Protein AF-A0A9D1XWA7-F1 (afdb_monomer_lite)

Foldseek 3Di:
DDPVQVVVDPVRVVVVVVVVLVVLLCQLQVVLQVVLVVDDAADELVVSLVVSLVVLVVVVVVCCVVVVDDDDCVSSVVNSVVNNVVSVVSNVVVVSYPPVVVVVVVVVVVVPDPDPPPPPPDDDDDDDPPPPVVVVVVVVVVVVVVVVVVVVVVVVVVVVVVVVVVVVVVVVVVVVVVVVVVVVVVVVVVVVVVVVVVVVVVVVVVVVVVVVVVVVLVCCQQWKFKADPPPPLETAGPPDPPPDPDDIDIDTPVVSVVVVRYYDPRHD

Secondary structure (DSSP, 8-state):
--HHHHHT-HHHHHHHHHHHHHHHHHHHHHHHHHHHHH--S-EEHHHHHHHHHHHHHHHHHHHHHHH-S---SHHHHHHHHHHHHHHHHHHHHTT-EE-HHHHHHHHHHHTS-TTSTTS---------TTSHHHHHHHHHHHHHHHHHHHHHHHHHHHHHHHHHHHHHHHHHHHHHHHHHHHHHHHHHHHHHHHHHHHHHHHHHHHHHHHHHHHHHHHHHHHHEEEEESSS--EEE-TT-TT--SS-EEEEEHHHHHHTT-EE-TTT-

pLDDT: mean 79.22, std 16.25, range [32.62, 98.44]

Radius of gyration: 54.16 Å; chains: 1; bounding box: 123×28×140 Å

Sequence (268 aa):
MSLELFEQGPAVYIPYFLISLLLTMVAYGAFPLLFALIRRSIISKRKYYVLCYCFNFLLMMLFIVISKEASSGFPYLLWTWVFTLSGTKILKRRDVFNDVQYVSKLRDVCENNNSFIIARMQGDNVAPKRNSNKKKLILTIFISVIYLISIGLNVIQYLKGIEANKTISNQAERIINVGKSITTKKTEILNLKNQINNLEKEVDKINAINLKLVNEIYFYRERAAIILDDDSKRYHTYSCEELISGSYWILNIEAAEQFGLYPCPKCH

Structure (mmCIF, N/CA/C/O backbone):
data_AF-A0A9D1XWA7-F1
#
_entry.id   AF-A0A9D1XWA7-F1
#
loop_
_atom_site.group_PDB
_atom_site.id
_atom_site.type_symbol
_atom_site.label_atom_id
_atom_site.label_alt_id
_atom_site.label_comp_id
_atom_site.label_asym_id
_atom_site.label_entity_id
_atom_site.label_seq_id
_atom_site.pdbx_PDB_ins_code
_atom_site.Cartn_x
_atom_site.Cartn_y
_atom_site.Cartn_z
_atom_site.occupancy
_atom_site.B_iso_or_equiv
_atom_site.auth_seq_id
_atom_site.auth_comp_id
_atom_site.auth_asym_id
_atom_site.auth_atom_id
_atom_site.pdbx_PDB_model_num
ATOM 1 N N . MET A 1 1 ? -18.777 4.089 22.309 1.00 52.41 1 MET A N 1
ATOM 2 C CA . MET A 1 1 ? -18.803 2.912 21.413 1.00 52.41 1 MET A CA 1
ATOM 3 C C . MET A 1 1 ? -17.807 3.197 20.307 1.00 52.41 1 MET A C 1
ATOM 5 O O . MET A 1 1 ? -18.071 4.080 19.503 1.00 52.41 1 MET A O 1
ATOM 9 N N . SER A 1 2 ? -16.624 2.587 20.355 1.00 57.06 2 SER A N 1
ATOM 10 C CA . SER A 1 2 ? -15.591 2.796 19.336 1.00 57.06 2 SER A CA 1
ATOM 11 C C . SER A 1 2 ? -15.986 2.079 18.041 1.00 57.06 2 SER A C 1
ATOM 13 O O . SER A 1 2 ? -16.558 0.989 18.088 1.00 57.06 2 SER A O 1
ATOM 15 N N . LEU A 1 3 ? -15.693 2.694 16.890 1.00 58.12 3 LEU A N 1
ATOM 16 C CA . LEU A 1 3 ? -15.904 2.115 15.551 1.00 58.12 3 LEU A CA 1
ATOM 17 C C . LEU A 1 3 ? -15.272 0.717 15.411 1.00 58.12 3 LEU A C 1
ATOM 19 O O . LEU A 1 3 ? -15.830 -0.153 14.750 1.00 58.12 3 LEU A O 1
ATOM 23 N N . GLU A 1 4 ? -14.188 0.474 16.145 1.00 65.50 4 GLU A N 1
ATOM 24 C CA . GLU A 1 4 ? -13.453 -0.793 16.209 1.00 65.50 4 GLU A CA 1
ATOM 25 C C . GLU A 1 4 ? -14.308 -1.996 16.645 1.00 65.50 4 GLU A C 1
ATOM 27 O O . GLU A 1 4 ? -14.084 -3.113 16.187 1.00 65.50 4 GLU A O 1
ATOM 32 N N . LEU A 1 5 ? -15.314 -1.800 17.511 1.00 58.72 5 LEU A N 1
ATOM 33 C CA . LEU A 1 5 ? -16.194 -2.892 17.957 1.00 58.72 5 LEU A CA 1
ATOM 34 C C . LEU A 1 5 ? -17.234 -3.283 16.900 1.00 58.72 5 LEU A C 1
ATOM 36 O O . LEU A 1 5 ? -17.730 -4.408 16.916 1.00 58.72 5 LEU A O 1
ATOM 40 N N . PHE A 1 6 ? -17.583 -2.363 15.998 1.00 64.88 6 PHE A N 1
ATOM 41 C CA . PHE A 1 6 ? -18.534 -2.632 14.922 1.00 64.88 6 PHE A CA 1
ATOM 42 C C . PHE A 1 6 ? -17.881 -3.455 13.801 1.00 64.88 6 PHE A C 1
ATOM 44 O O . PHE A 1 6 ? -18.517 -4.348 13.243 1.00 64.88 6 PHE A O 1
ATOM 51 N N . GLU A 1 7 ? -16.590 -3.226 13.544 1.00 73.44 7 GLU A N 1
ATOM 52 C CA . GLU A 1 7 ? -15.797 -3.973 12.557 1.00 73.44 7 GLU A CA 1
ATOM 53 C C . GLU A 1 7 ? -15.552 -5.437 12.953 1.00 73.44 7 GLU A C 1
ATOM 55 O O . GLU A 1 7 ? -15.436 -6.302 12.089 1.00 73.44 7 GLU A O 1
ATOM 60 N N . GLN A 1 8 ? -15.549 -5.750 14.253 1.00 73.81 8 GLN A N 1
ATOM 61 C CA . GLN A 1 8 ? -15.365 -7.115 14.773 1.00 73.81 8 GLN A CA 1
ATOM 62 C C . GLN A 1 8 ? -16.606 -8.017 14.608 1.00 73.81 8 GLN A C 1
ATOM 64 O O . GLN A 1 8 ? -16.563 -9.206 14.932 1.00 73.81 8 GLN A O 1
ATOM 69 N N . GLY A 1 9 ? -17.708 -7.474 14.083 1.00 73.94 9 GLY A N 1
ATOM 70 C CA . GLY A 1 9 ? -18.922 -8.215 13.760 1.00 73.94 9 GLY A CA 1
ATOM 71 C C . GLY A 1 9 ? -19.880 -8.450 14.945 1.00 73.94 9 GLY A C 1
ATOM 72 O O . GLY A 1 9 ? -19.534 -8.256 16.115 1.00 73.94 9 GLY A O 1
ATOM 73 N N . PRO A 1 10 ? -21.123 -8.887 14.655 1.00 76.31 10 PRO A N 1
ATOM 74 C CA . PRO A 1 10 ? -22.218 -8.997 15.631 1.00 76.31 10 PRO A CA 1
ATOM 75 C C . PRO A 1 10 ? -21.935 -9.928 16.806 1.00 76.31 10 PRO A C 1
ATOM 77 O O . PRO A 1 10 ? -22.432 -9.692 17.905 1.00 76.31 10 PRO A O 1
ATOM 80 N N . ALA A 1 11 ? -21.095 -10.943 16.618 1.00 75.38 11 ALA A N 1
ATOM 81 C CA . ALA A 1 11 ? -20.754 -11.886 17.676 1.00 75.38 11 ALA A CA 1
ATOM 82 C C . ALA A 1 11 ? -20.024 -11.235 18.868 1.00 75.38 11 ALA A C 1
ATOM 84 O O . ALA A 1 11 ? -20.098 -11.760 19.977 1.00 75.38 11 ALA A O 1
ATOM 85 N N . VAL A 1 12 ? -19.349 -10.097 18.664 1.00 73.00 12 VAL A N 1
ATOM 86 C CA . VAL A 1 12 ? -18.516 -9.455 19.693 1.00 73.00 12 VAL A CA 1
ATOM 87 C C . VAL A 1 12 ? -19.223 -8.272 20.352 1.00 73.00 12 VAL A C 1
ATOM 89 O O . VAL A 1 12 ? -19.234 -8.166 21.582 1.00 73.00 12 VAL A O 1
ATOM 92 N N . TYR A 1 13 ? -19.874 -7.398 19.577 1.00 74.38 13 TYR A N 1
ATOM 93 C CA . TYR A 1 13 ? -20.522 -6.219 20.162 1.00 74.38 13 TYR A CA 1
ATOM 94 C C . TYR A 1 13 ? -21.857 -6.532 20.857 1.00 74.38 13 TYR A C 1
ATOM 96 O O . TYR A 1 13 ? -22.223 -5.820 21.794 1.00 74.38 13 TYR A O 1
ATOM 104 N N . ILE A 1 14 ? -22.578 -7.593 20.459 1.00 73.25 14 ILE A N 1
ATOM 105 C CA . ILE A 1 14 ? -23.866 -7.957 21.081 1.00 73.25 14 ILE A CA 1
ATOM 106 C C . ILE A 1 14 ? -23.683 -8.371 22.555 1.00 73.25 14 ILE A C 1
ATOM 108 O O . ILE A 1 14 ? -24.345 -7.775 23.411 1.00 73.25 14 ILE A O 1
ATOM 112 N N . PRO A 1 15 ? -22.784 -9.315 22.915 1.00 76.31 15 PRO A N 1
ATOM 113 C CA . PRO A 1 15 ? -22.549 -9.660 24.318 1.00 76.31 15 PRO A CA 1
ATOM 114 C C . PRO A 1 15 ? -22.062 -8.470 25.148 1.00 76.31 15 PRO A C 1
ATOM 116 O O . PRO A 1 15 ? -22.514 -8.278 26.276 1.00 76.31 15 PRO A O 1
ATOM 119 N N . TYR A 1 16 ? -21.184 -7.638 24.581 1.00 73.31 16 TYR A N 1
ATOM 120 C CA . TYR A 1 16 ? -20.680 -6.437 25.246 1.00 73.31 16 TYR A CA 1
ATOM 121 C C . TYR A 1 16 ? -21.811 -5.456 25.592 1.00 73.31 16 TYR A C 1
ATOM 123 O O . TYR A 1 16 ? -21.911 -4.987 26.730 1.00 73.31 16 TYR A O 1
ATOM 131 N N . PHE A 1 17 ? -22.707 -5.195 24.636 1.00 73.62 17 PHE A N 1
ATOM 132 C CA . PHE A 1 17 ? -23.874 -4.343 24.849 1.00 73.62 17 PHE A CA 1
ATOM 133 C C . PHE A 1 17 ? -24.806 -4.912 25.925 1.00 73.62 17 PHE A C 1
ATOM 135 O O . PHE A 1 17 ? -25.234 -4.179 26.814 1.00 73.62 17 PHE A O 1
ATOM 142 N N . LEU A 1 18 ? -25.074 -6.222 25.899 1.00 74.44 18 LEU A N 1
ATOM 143 C CA . LEU A 1 18 ? -25.925 -6.885 26.892 1.00 74.44 18 LEU A CA 1
ATOM 144 C C . LEU A 1 18 ? -25.348 -6.797 28.310 1.00 74.44 18 LEU A C 1
ATOM 146 O O . LEU A 1 18 ? -26.086 -6.517 29.255 1.00 74.44 18 LEU A O 1
ATOM 150 N N . ILE A 1 19 ? -24.037 -6.987 28.468 1.00 77.88 19 ILE A N 1
ATOM 151 C CA . ILE A 1 19 ? -23.361 -6.868 29.767 1.00 77.88 19 ILE A CA 1
ATOM 152 C C . ILE A 1 19 ? -23.429 -5.424 30.277 1.00 77.88 19 ILE A C 1
ATOM 154 O O . ILE A 1 19 ? -23.760 -5.200 31.442 1.00 77.88 19 ILE A O 1
ATOM 158 N N . SER A 1 20 ? -23.175 -4.438 29.412 1.00 76.31 20 SER A N 1
ATOM 159 C CA . SER A 1 20 ? -23.277 -3.014 29.761 1.00 76.31 20 SER A CA 1
ATOM 160 C C . SER A 1 20 ? -24.704 -2.622 30.172 1.00 76.31 20 SER A C 1
ATOM 162 O O . SER A 1 20 ? -24.921 -1.953 31.189 1.00 76.31 20 SER A O 1
ATOM 164 N N . LEU A 1 21 ? -25.702 -3.113 29.435 1.00 77.75 21 LEU A N 1
ATOM 165 C CA . LEU A 1 21 ? -27.114 -2.908 29.739 1.00 77.75 21 LEU A CA 1
ATOM 166 C C . LEU A 1 21 ? -27.485 -3.506 31.102 1.00 77.75 21 LEU A C 1
ATOM 168 O O . LEU A 1 21 ? -28.132 -2.848 31.914 1.00 77.75 21 LEU A O 1
ATOM 172 N N . LEU A 1 22 ? -27.034 -4.729 31.385 1.00 81.81 22 LEU A N 1
ATOM 173 C CA . LEU A 1 22 ? -27.292 -5.401 32.656 1.00 81.81 22 LEU A CA 1
ATOM 174 C C . LEU A 1 22 ? -26.630 -4.666 33.829 1.00 81.81 22 LEU A C 1
ATOM 176 O O . LEU A 1 22 ? -27.256 -4.471 34.871 1.00 81.81 22 LEU A O 1
ATOM 180 N N . LEU A 1 23 ? -25.390 -4.208 33.652 1.00 82.31 23 LEU A N 1
ATOM 181 C CA . LEU A 1 23 ? -24.658 -3.474 34.680 1.00 82.31 23 LEU A CA 1
ATOM 182 C C . LEU A 1 23 ? -25.342 -2.141 35.014 1.00 82.31 23 LEU A C 1
ATOM 184 O O . LEU A 1 23 ? -25.556 -1.835 36.187 1.00 82.31 23 LEU A O 1
ATOM 188 N N . THR A 1 24 ? -25.738 -1.372 33.995 1.00 82.06 24 THR A N 1
ATOM 189 C CA . THR A 1 24 ? -26.456 -0.101 34.194 1.00 82.06 24 THR A CA 1
ATOM 190 C C . THR A 1 24 ? -27.823 -0.323 34.840 1.00 82.06 24 THR A C 1
ATOM 192 O O . THR A 1 24 ? -28.188 0.398 35.769 1.00 82.06 24 THR A O 1
ATOM 195 N N . MET A 1 25 ? -28.543 -1.370 34.433 1.00 81.81 25 MET A N 1
ATOM 196 C CA . MET A 1 25 ? -29.811 -1.765 35.045 1.00 81.81 25 MET A CA 1
ATOM 197 C C . MET A 1 25 ? -29.653 -2.055 36.548 1.00 81.81 25 MET A C 1
ATOM 199 O O . MET A 1 25 ? -30.435 -1.557 37.360 1.00 81.81 25 MET A O 1
ATOM 203 N N . VAL A 1 26 ? -28.630 -2.820 36.939 1.00 86.00 26 VAL A N 1
ATOM 204 C CA . VAL A 1 26 ? -28.354 -3.141 38.350 1.00 86.00 26 VAL A CA 1
ATOM 205 C C . VAL A 1 26 ? -27.948 -1.891 39.130 1.00 86.00 26 VAL A C 1
ATOM 207 O O . VAL A 1 26 ? -28.490 -1.645 40.209 1.00 86.00 26 VAL A O 1
ATOM 210 N N . ALA A 1 27 ? -27.044 -1.078 38.583 1.00 84.19 27 ALA A N 1
ATOM 211 C CA . ALA A 1 27 ? -26.506 0.099 39.258 1.00 84.19 27 ALA A CA 1
ATOM 212 C C . ALA A 1 27 ? -27.598 1.136 39.581 1.00 84.19 27 ALA A C 1
ATOM 214 O O . ALA A 1 27 ? -27.715 1.582 40.723 1.00 84.19 27 ALA A O 1
ATOM 215 N N . TYR A 1 28 ? -28.444 1.470 38.602 1.00 84.38 28 TYR A N 1
ATOM 216 C CA . TYR A 1 28 ? -29.515 2.458 38.776 1.00 84.38 28 TYR A CA 1
ATOM 217 C C . TYR A 1 28 ? -30.777 1.887 39.444 1.00 84.38 28 TYR A C 1
ATOM 219 O O . TYR A 1 28 ? -31.570 2.647 40.009 1.00 84.38 28 TYR A O 1
ATOM 227 N N . GLY A 1 29 ? -30.983 0.566 39.397 1.00 83.75 29 GLY A N 1
ATOM 228 C CA . GLY A 1 29 ? -32.149 -0.099 39.985 1.00 83.75 29 GLY A CA 1
ATOM 229 C C . GLY A 1 29 ? -31.995 -0.519 41.442 1.00 83.75 29 GLY A C 1
ATOM 230 O O . GLY A 1 29 ? -32.995 -0.598 42.162 1.00 83.75 29 GLY A O 1
ATOM 231 N N . ALA A 1 30 ? -30.763 -0.737 41.909 1.00 84.88 30 ALA A N 1
ATOM 232 C CA . ALA A 1 30 ? -30.498 -1.186 43.272 1.00 84.88 30 ALA A CA 1
ATOM 233 C C . ALA A 1 30 ? -31.070 -0.217 44.315 1.00 84.88 30 ALA A C 1
ATOM 235 O O . ALA A 1 30 ? -31.797 -0.639 45.215 1.00 84.88 30 ALA A O 1
ATOM 236 N N . PHE A 1 31 ? -30.805 1.086 44.181 1.00 85.69 31 PHE A N 1
ATOM 237 C CA . PHE A 1 31 ? -31.218 2.066 45.185 1.00 85.69 31 PHE A CA 1
ATOM 238 C C . PHE A 1 31 ? -32.744 2.240 45.293 1.00 85.69 31 PHE A C 1
ATOM 240 O O . PHE A 1 31 ? -33.259 2.054 46.400 1.00 85.69 31 PHE A O 1
ATOM 247 N N . PRO A 1 32 ? -33.510 2.522 44.214 1.00 86.06 32 PRO A N 1
ATOM 248 C CA . PRO A 1 32 ? -34.960 2.704 44.322 1.00 86.06 32 PRO A CA 1
ATOM 249 C C . PRO A 1 32 ? -35.678 1.495 44.934 1.00 86.06 32 PRO A C 1
ATOM 251 O O . PRO A 1 32 ? -36.594 1.661 45.749 1.00 86.06 32 PRO A O 1
ATOM 254 N N . LEU A 1 33 ? -35.243 0.280 44.581 1.00 86.81 33 LEU A N 1
ATOM 255 C CA . LEU A 1 33 ? -35.827 -0.966 45.072 1.00 86.81 33 LEU A CA 1
ATOM 256 C C . LEU A 1 33 ? -35.425 -1.262 46.521 1.00 86.81 33 LEU A C 1
ATOM 258 O O . LEU A 1 33 ? -36.294 -1.532 47.352 1.00 86.81 33 LEU A O 1
ATOM 262 N N . LEU A 1 34 ? -34.136 -1.166 46.863 1.00 81.62 34 LEU A N 1
ATOM 263 C CA . LEU A 1 34 ? -33.661 -1.386 48.233 1.00 81.62 34 LEU A CA 1
ATOM 264 C C . LEU A 1 34 ? -34.248 -0.364 49.196 1.00 81.62 34 LEU A C 1
ATOM 266 O O . LEU A 1 34 ? -34.686 -0.726 50.288 1.00 81.62 34 LEU A O 1
ATOM 270 N N . PHE A 1 35 ? -34.329 0.897 48.778 1.00 82.19 35 PHE A N 1
ATOM 271 C CA . PHE A 1 35 ? -34.943 1.942 49.578 1.00 82.19 35 PHE A CA 1
ATOM 272 C C . PHE A 1 35 ? -36.418 1.624 49.856 1.00 82.19 35 PHE A C 1
ATOM 274 O O . PHE A 1 35 ? -36.846 1.680 51.009 1.00 82.19 35 PHE A O 1
ATOM 281 N N . ALA A 1 36 ? -37.181 1.195 48.843 1.00 82.00 36 ALA A N 1
ATOM 282 C CA . ALA A 1 36 ? -38.575 0.775 49.008 1.00 82.00 36 ALA A CA 1
ATOM 283 C C . ALA A 1 36 ? -38.741 -0.455 49.929 1.00 82.00 36 ALA A C 1
ATOM 285 O O . ALA A 1 36 ? -39.718 -0.560 50.676 1.00 82.00 36 ALA A O 1
ATOM 286 N N . LEU A 1 37 ? -37.785 -1.388 49.915 1.00 81.12 37 LEU A N 1
ATOM 287 C CA . LEU A 1 37 ? -37.802 -2.591 50.753 1.00 81.12 37 LEU A CA 1
ATOM 288 C C . LEU A 1 37 ? -37.390 -2.318 52.209 1.00 81.12 37 LEU A C 1
ATOM 290 O O . LEU A 1 37 ? -37.965 -2.881 53.144 1.00 81.12 37 LEU A O 1
ATOM 294 N N . ILE A 1 38 ? -36.412 -1.448 52.439 1.00 80.75 38 ILE A N 1
ATOM 295 C CA . ILE A 1 38 ? -35.880 -1.182 53.782 1.00 80.75 38 ILE A CA 1
ATOM 296 C C . ILE A 1 38 ? -36.794 -0.236 54.562 1.00 80.75 38 ILE A C 1
ATOM 298 O O . ILE A 1 38 ? -36.944 -0.397 55.780 1.00 80.75 38 ILE A O 1
ATOM 302 N N . ARG A 1 39 ? -37.433 0.719 53.873 1.00 74.25 39 ARG A N 1
ATOM 303 C CA . ARG A 1 39 ? -38.262 1.753 54.498 1.00 74.25 39 ARG A CA 1
ATOM 304 C C . ARG A 1 39 ? -39.406 1.132 55.307 1.00 74.25 39 ARG A C 1
ATOM 306 O O . ARG A 1 39 ? -40.098 0.216 54.862 1.00 74.25 39 ARG A O 1
ATOM 313 N N . ARG A 1 40 ? -39.577 1.637 56.531 1.00 73.12 40 ARG A N 1
ATOM 314 C CA . ARG A 1 40 ? -40.654 1.258 57.462 1.00 73.12 40 ARG A CA 1
ATOM 315 C C . ARG A 1 40 ? -41.591 2.420 57.810 1.00 73.12 40 ARG A C 1
ATOM 317 O O . ARG A 1 40 ? -42.624 2.177 58.411 1.00 73.12 40 ARG A O 1
ATOM 324 N N . SER A 1 41 ? -41.228 3.654 57.460 1.00 73.56 41 SER A N 1
ATOM 325 C CA . SER A 1 41 ? -42.008 4.862 57.740 1.00 73.56 41 SER A CA 1
ATOM 326 C C . SER A 1 41 ? -42.677 5.398 56.483 1.00 73.56 41 SER A C 1
ATOM 328 O O . SER A 1 41 ? -42.078 5.361 55.404 1.00 73.56 41 SER A O 1
ATOM 330 N N . ILE A 1 42 ? -43.896 5.915 56.653 1.00 79.38 42 ILE A N 1
ATOM 331 C CA . ILE A 1 42 ? -44.729 6.444 55.573 1.00 79.38 42 ILE A CA 1
ATOM 332 C C . ILE A 1 42 ? -43.959 7.530 54.814 1.00 79.38 42 ILE A C 1
ATOM 334 O O . ILE A 1 42 ? -43.400 8.455 55.409 1.00 79.38 42 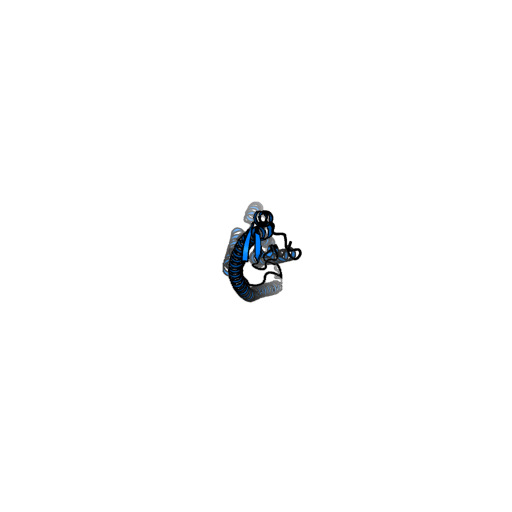ILE A O 1
ATOM 338 N N . ILE A 1 43 ? -43.908 7.407 53.488 1.00 81.12 43 ILE A N 1
ATOM 339 C CA . ILE A 1 43 ? -43.255 8.375 52.605 1.00 81.12 43 ILE A CA 1
ATOM 340 C C . ILE A 1 43 ? -44.240 8.882 51.555 1.00 81.12 43 ILE A C 1
ATOM 342 O O . ILE A 1 43 ? -45.071 8.136 51.038 1.00 81.12 43 ILE A O 1
ATOM 346 N N . SER A 1 44 ? -44.150 10.174 51.241 1.00 79.75 44 SER A N 1
ATOM 347 C CA . SER A 1 44 ? -44.920 10.757 50.147 1.00 79.75 44 SER A CA 1
ATOM 348 C C . SER A 1 44 ? -44.266 10.454 48.800 1.00 79.75 44 SER A C 1
ATOM 350 O O . SER A 1 44 ? -43.037 10.402 48.684 1.00 79.75 44 SER A O 1
ATOM 352 N N . LYS A 1 45 ? -45.091 10.323 47.754 1.00 78.62 45 LYS A N 1
ATOM 353 C CA . LYS A 1 45 ? -44.643 10.085 46.373 1.00 78.62 45 LYS A CA 1
ATOM 354 C C . LYS A 1 45 ? -43.541 11.059 45.952 1.00 78.62 45 LYS A C 1
ATOM 356 O O . LYS A 1 45 ? -42.476 10.634 45.522 1.00 78.62 45 LYS A O 1
ATOM 361 N N . ARG A 1 46 ? -43.748 12.362 46.165 1.00 78.06 46 ARG A N 1
ATOM 362 C CA . ARG A 1 46 ? -42.785 13.405 45.776 1.00 78.06 46 ARG A CA 1
ATOM 363 C C . ARG A 1 46 ? -41.420 13.223 46.447 1.00 78.06 46 ARG A C 1
ATOM 365 O O . ARG A 1 46 ? -40.405 13.298 45.768 1.00 78.06 46 ARG A O 1
ATOM 372 N N . LYS A 1 47 ? -41.390 12.926 47.752 1.00 81.00 47 LYS A N 1
ATOM 373 C CA . LYS A 1 47 ? -40.133 12.720 48.494 1.00 81.00 47 LYS A CA 1
ATOM 374 C C . LYS A 1 47 ? -39.386 11.474 48.015 1.00 81.00 47 LYS A C 1
ATOM 376 O O . LYS A 1 47 ? -38.171 11.519 47.872 1.00 81.00 47 LYS A O 1
ATOM 381 N N . TYR A 1 48 ? -40.104 10.386 47.735 1.00 83.62 48 TYR A N 1
ATOM 382 C CA . TYR A 1 48 ? -39.498 9.161 47.211 1.00 83.62 48 TYR A CA 1
ATOM 383 C C . TYR A 1 48 ? -38.864 9.369 45.827 1.00 83.62 48 TYR A C 1
ATOM 385 O O . TYR A 1 48 ? -37.720 8.971 45.622 1.00 83.62 48 TYR A O 1
ATOM 393 N N . TYR A 1 49 ? -39.566 10.046 44.911 1.00 84.12 49 TYR A N 1
ATOM 394 C CA . TYR A 1 49 ? -39.031 10.356 43.580 1.00 84.12 49 TYR A CA 1
ATOM 395 C C . TYR A 1 49 ? -37.789 11.242 43.676 1.00 84.12 49 TYR A C 1
ATOM 397 O O . TYR A 1 49 ? -36.762 10.894 43.105 1.00 84.12 49 TYR A O 1
ATOM 405 N N . VAL A 1 50 ? -37.847 12.335 44.444 1.00 83.50 50 VAL A N 1
ATOM 406 C CA . VAL A 1 50 ? -36.696 13.238 44.614 1.00 83.50 50 VAL A CA 1
ATOM 407 C C . VAL A 1 50 ? -35.477 12.480 45.139 1.00 83.50 50 VAL A C 1
ATOM 409 O O . VAL A 1 50 ? -34.399 12.614 44.577 1.00 83.50 50 VAL A O 1
ATOM 412 N N . LEU A 1 51 ? -35.644 11.614 46.143 1.00 82.81 51 LEU A N 1
ATOM 413 C CA . LEU A 1 51 ? -34.535 10.815 46.672 1.00 82.81 51 LEU A CA 1
ATOM 414 C C . LEU A 1 51 ? -33.943 9.854 45.630 1.00 82.81 51 LEU A C 1
ATOM 416 O O . LEU A 1 51 ? -32.722 9.745 45.543 1.00 82.81 51 LEU A O 1
ATOM 420 N N . CYS A 1 52 ? -34.779 9.183 44.829 1.00 86.25 52 CYS A N 1
ATOM 421 C CA . CYS A 1 52 ? -34.310 8.267 43.782 1.00 86.25 52 CYS A CA 1
ATOM 422 C C . CYS A 1 52 ? -33.534 9.003 42.684 1.00 86.25 52 CYS A C 1
ATOM 424 O O . CYS A 1 52 ? -32.450 8.565 42.308 1.00 86.25 52 CYS A O 1
ATOM 426 N N . TYR A 1 53 ? -34.053 10.140 42.215 1.00 86.12 53 TYR A N 1
ATOM 427 C CA . TYR A 1 53 ? -33.398 10.950 41.188 1.00 86.12 53 TYR A CA 1
ATOM 428 C C . TYR A 1 53 ? -32.113 11.603 41.708 1.00 86.12 53 TYR A C 1
ATOM 430 O O . TYR A 1 53 ? -31.092 11.528 41.036 1.00 86.12 53 TYR A O 1
ATOM 438 N N . CYS A 1 54 ? -32.106 12.162 42.922 1.00 80.75 54 CYS A N 1
ATOM 439 C CA . CYS A 1 54 ? -30.896 12.745 43.506 1.00 80.75 54 CYS A CA 1
ATOM 440 C C . CYS A 1 54 ? -29.782 11.708 43.689 1.00 80.75 54 CYS A C 1
ATOM 442 O O . CYS A 1 54 ? -28.639 11.972 43.325 1.00 80.75 54 CYS A O 1
ATOM 444 N N . PHE A 1 55 ? -30.096 10.521 44.216 1.00 84.12 55 PHE A N 1
ATOM 445 C CA . PHE A 1 55 ? -29.091 9.474 44.397 1.00 84.12 55 PHE A CA 1
ATOM 446 C C . PHE A 1 55 ? -28.542 8.977 43.053 1.00 84.12 55 PHE A C 1
ATOM 448 O O . PHE A 1 55 ? -27.330 8.911 42.863 1.00 84.12 55 PHE A O 1
ATOM 455 N N . ASN A 1 56 ? -29.421 8.680 42.093 1.00 87.69 56 ASN A N 1
ATOM 456 C CA . ASN A 1 56 ? -28.999 8.196 40.780 1.00 87.69 56 ASN A CA 1
ATOM 457 C C . ASN A 1 56 ? -28.277 9.283 39.956 1.00 87.69 56 ASN A C 1
ATOM 459 O O . ASN A 1 56 ? -27.427 8.949 39.133 1.00 87.69 56 ASN A O 1
ATOM 463 N N . PHE A 1 57 ? -28.544 10.570 40.203 1.00 84.25 57 PHE A N 1
ATOM 464 C CA . PHE A 1 57 ? -27.783 11.680 39.627 1.00 84.25 57 PHE A CA 1
ATOM 465 C C . PHE A 1 57 ? -26.350 11.716 40.170 1.00 84.25 57 PHE A C 1
ATOM 467 O O . PHE A 1 57 ? -25.404 11.830 39.396 1.00 84.25 57 PHE A O 1
ATOM 474 N N . LEU A 1 58 ? -26.167 11.537 41.483 1.00 83.31 58 LEU A N 1
ATOM 475 C CA . LEU A 1 58 ? -24.829 11.414 42.073 1.00 83.31 58 LEU A CA 1
ATOM 476 C C . LEU A 1 58 ? -24.085 10.191 41.527 1.00 83.31 58 LEU A C 1
ATOM 478 O O . LEU A 1 58 ? -22.900 10.283 41.222 1.00 83.31 58 LEU A O 1
ATOM 482 N N . LEU A 1 59 ? -24.789 9.072 41.340 1.00 82.81 59 LEU A N 1
ATOM 483 C CA . LEU A 1 59 ? -24.235 7.870 40.719 1.00 82.81 59 LEU A CA 1
ATOM 484 C C . LEU A 1 59 ? -23.775 8.137 39.275 1.00 82.81 59 LEU A C 1
ATOM 486 O O . LEU A 1 59 ? -22.698 7.707 38.878 1.00 82.81 59 LEU A O 1
ATOM 490 N N . MET A 1 60 ? -24.565 8.879 38.494 1.00 84.50 60 MET A N 1
ATOM 491 C CA . MET A 1 60 ? -24.196 9.305 37.140 1.00 84.50 60 MET A CA 1
ATOM 492 C C . MET A 1 60 ? -22.950 10.199 37.148 1.00 84.50 60 MET A C 1
ATOM 494 O O . MET A 1 60 ? -22.033 9.959 36.368 1.00 84.50 60 MET A O 1
ATOM 498 N N . MET A 1 61 ? -22.892 11.191 38.042 1.00 81.19 61 MET A N 1
ATOM 499 C CA . MET A 1 61 ? -21.719 12.060 38.191 1.00 81.19 61 MET A CA 1
ATOM 500 C C . MET A 1 61 ? -20.472 11.258 38.568 1.00 81.19 61 MET A C 1
ATOM 502 O O . MET A 1 61 ? -19.407 11.475 37.997 1.00 81.19 61 MET A O 1
ATOM 506 N N . LEU A 1 62 ? -20.610 10.285 39.470 1.00 81.38 62 LEU A N 1
ATOM 507 C CA . LEU A 1 62 ? -19.533 9.371 39.836 1.00 81.38 62 LEU A CA 1
ATOM 508 C C . LEU A 1 62 ? -19.050 8.558 38.627 1.00 81.38 62 LEU A C 1
ATOM 510 O O . LEU A 1 62 ? -17.845 8.456 38.407 1.00 81.38 62 LEU A O 1
ATOM 514 N N . PHE A 1 63 ? -19.970 8.025 37.816 1.00 79.31 63 PHE A N 1
ATOM 515 C CA . PHE A 1 63 ? -19.607 7.301 36.599 1.00 79.31 63 PHE A CA 1
ATOM 516 C C . PHE A 1 63 ? -18.853 8.182 35.605 1.00 79.31 63 PHE A C 1
ATOM 518 O O . PHE A 1 63 ? -17.839 7.726 35.098 1.00 79.31 63 PHE A O 1
ATOM 525 N N . ILE A 1 64 ? -19.280 9.432 35.388 1.00 78.62 64 ILE A N 1
ATOM 526 C CA . ILE A 1 64 ? -18.592 10.389 34.500 1.00 78.62 64 ILE A CA 1
ATOM 527 C C . ILE A 1 64 ? -17.159 10.663 34.980 1.00 78.62 64 ILE A C 1
ATOM 529 O O . ILE A 1 64 ? -16.220 10.660 34.185 1.00 78.62 64 ILE A O 1
ATOM 533 N N . VAL A 1 65 ? -16.973 10.877 36.287 1.00 77.00 65 VAL A N 1
ATOM 534 C CA . VAL A 1 65 ? -15.648 11.145 36.870 1.00 77.00 65 VAL A CA 1
ATOM 535 C C . VAL A 1 65 ? -14.718 9.938 36.717 1.00 77.00 65 VAL A C 1
ATOM 537 O O . VAL A 1 65 ? -13.537 10.108 36.419 1.00 77.00 65 VAL A O 1
ATOM 540 N N . ILE A 1 66 ? -15.239 8.721 36.895 1.00 73.81 66 ILE A N 1
ATOM 541 C CA . ILE A 1 66 ? -14.455 7.484 36.790 1.00 73.81 66 ILE A CA 1
ATOM 542 C C . ILE A 1 66 ? -14.148 7.136 35.329 1.00 73.81 66 ILE A C 1
ATOM 544 O O . ILE A 1 66 ? -13.021 6.746 35.025 1.00 73.81 66 ILE A O 1
ATOM 548 N N . SER A 1 67 ? -15.120 7.272 34.423 1.00 72.88 67 SER A N 1
ATOM 549 C CA . SER A 1 67 ? -14.955 6.894 33.017 1.00 72.88 67 SER A CA 1
ATOM 550 C C . SER A 1 67 ? -14.087 7.873 32.233 1.00 72.88 67 SER A C 1
ATOM 552 O O . SER A 1 67 ? -13.600 7.498 31.174 1.00 72.88 67 SER A O 1
ATOM 554 N N . LYS A 1 68 ? -13.903 9.116 32.712 1.00 75.56 68 LYS A N 1
ATOM 555 C CA . LYS A 1 68 ? -13.242 10.228 31.988 1.00 75.56 68 LYS A CA 1
ATOM 556 C C . LYS A 1 68 ? -13.860 10.547 30.615 1.00 75.56 68 LYS A C 1
ATOM 558 O O . LYS A 1 68 ? -13.345 11.390 29.887 1.00 75.56 68 LYS A O 1
ATOM 563 N N . GLU A 1 69 ? -14.976 9.909 30.286 1.00 69.06 69 GLU A N 1
ATOM 564 C CA . GLU A 1 69 ? -15.738 10.071 29.055 1.00 69.06 69 GLU A CA 1
ATOM 565 C C . GLU A 1 69 ? -17.094 10.701 29.364 1.00 69.06 69 GLU A C 1
ATOM 567 O O . GLU A 1 69 ? -17.692 10.453 30.418 1.00 69.06 69 GLU A O 1
ATOM 572 N N . ALA A 1 70 ? -17.609 11.487 28.418 1.00 62.41 70 ALA A N 1
ATOM 573 C CA . ALA A 1 70 ? -18.954 12.030 28.505 1.00 62.41 70 ALA A CA 1
ATOM 574 C C . ALA A 1 70 ? -19.977 10.883 28.485 1.00 62.41 70 ALA A C 1
ATOM 576 O O . ALA A 1 70 ? -20.239 10.271 27.450 1.00 62.41 70 ALA A O 1
ATOM 577 N N . SER A 1 71 ? -20.563 10.584 29.643 1.00 66.75 71 SER A N 1
ATOM 578 C CA . SER A 1 71 ? -21.667 9.634 29.729 1.00 66.75 71 SER A CA 1
ATOM 579 C C . SER A 1 71 ? -22.937 10.283 29.190 1.00 66.75 71 SER A C 1
ATOM 581 O O . SER A 1 71 ? -23.314 11.383 29.601 1.00 66.75 71 SER A O 1
ATOM 583 N N . SER A 1 72 ? -23.638 9.594 28.291 1.00 70.19 72 SER A N 1
ATOM 584 C CA . SER A 1 72 ? -24.997 9.984 27.931 1.00 70.19 72 SER A CA 1
ATOM 585 C C . SER A 1 72 ? -25.859 9.901 29.193 1.00 70.19 72 SER A C 1
ATOM 587 O O . SER A 1 72 ? -25.968 8.828 29.774 1.00 70.19 72 SER A O 1
ATOM 589 N N . GLY A 1 73 ? -26.521 10.980 29.613 1.00 75.06 73 GLY A N 1
ATOM 590 C CA . GLY A 1 73 ? -27.442 10.958 30.767 1.00 75.06 73 GLY A CA 1
ATOM 591 C C . GLY A 1 73 ? -28.688 10.072 30.571 1.00 75.06 73 GLY A C 1
ATOM 592 O O . GLY A 1 73 ? -29.552 9.990 31.445 1.00 75.06 73 GLY A O 1
ATOM 593 N N . PHE A 1 74 ? -28.797 9.403 29.422 1.00 74.00 74 PHE A N 1
ATOM 594 C CA . PHE A 1 74 ? -29.940 8.600 29.010 1.00 74.00 74 PHE A CA 1
ATOM 595 C C . PHE A 1 74 ? -30.194 7.359 29.890 1.00 74.00 74 PHE A C 1
ATOM 597 O O . PHE A 1 74 ? -31.329 7.208 30.348 1.00 74.00 74 PHE A O 1
ATOM 604 N N . PRO A 1 75 ? -29.199 6.506 30.226 1.00 79.50 75 PRO A N 1
ATOM 605 C CA . PRO A 1 75 ? -29.422 5.363 31.112 1.00 79.50 75 PRO A CA 1
ATOM 606 C C . PRO A 1 75 ? -29.889 5.795 32.504 1.00 79.50 75 PRO A C 1
ATOM 608 O O . PRO A 1 75 ? -30.746 5.140 33.093 1.00 79.50 75 PRO A O 1
ATOM 611 N N . TYR A 1 76 ? -29.387 6.928 33.007 1.00 83.50 76 TYR A N 1
ATOM 612 C CA . TYR A 1 76 ? -29.841 7.509 34.269 1.00 83.50 76 TYR A CA 1
ATOM 613 C C . TYR A 1 76 ? -31.344 7.811 34.232 1.00 83.50 76 TYR A C 1
ATOM 615 O O . TYR A 1 76 ? -32.077 7.334 35.099 1.00 83.50 76 TYR A O 1
ATOM 623 N N . LEU A 1 77 ? -31.818 8.559 33.232 1.00 83.88 77 LEU A N 1
ATOM 624 C CA . LEU A 1 77 ? -33.231 8.933 33.128 1.00 83.88 77 LEU A CA 1
ATOM 625 C C . LEU A 1 77 ? -34.128 7.702 32.954 1.00 83.88 77 LEU A C 1
ATOM 627 O O . LEU A 1 77 ? -35.111 7.544 33.682 1.00 83.88 77 LEU A O 1
ATOM 631 N N . LEU A 1 78 ? -33.759 6.813 32.029 1.00 83.00 78 LEU A N 1
ATOM 632 C CA . LEU A 1 78 ? -34.550 5.639 31.673 1.00 83.00 78 LEU A CA 1
ATOM 633 C C . LEU A 1 78 ? -34.693 4.672 32.855 1.00 83.00 78 LEU A C 1
ATOM 635 O O . LEU A 1 78 ? -35.809 4.342 33.261 1.00 83.00 78 LEU A O 1
ATOM 639 N N . T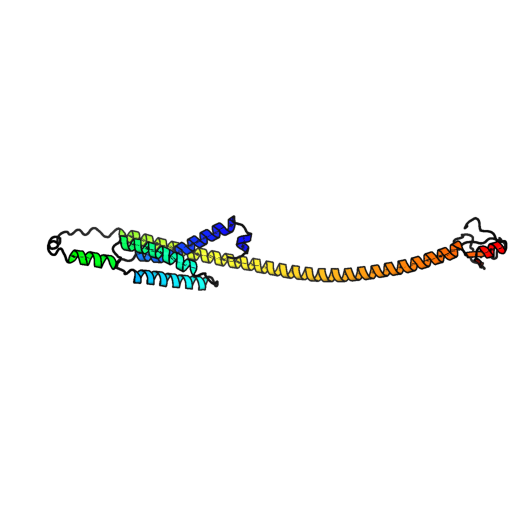RP A 1 79 ? -33.578 4.256 33.459 1.00 83.88 79 TRP A N 1
ATOM 640 C CA . TRP A 1 79 ? -33.613 3.275 34.542 1.00 83.88 79 TRP A CA 1
ATOM 641 C C . TRP A 1 79 ? -34.171 3.858 35.838 1.00 83.88 79 TRP A C 1
ATOM 643 O O . TRP A 1 79 ? -34.960 3.192 36.512 1.00 83.88 79 TRP A O 1
ATOM 653 N N . THR A 1 80 ? -33.852 5.113 36.174 1.00 87.19 80 THR A N 1
ATOM 654 C CA . THR A 1 80 ? -34.422 5.761 37.367 1.00 87.19 80 THR A CA 1
ATOM 655 C C . THR A 1 80 ? -35.941 5.806 37.279 1.00 87.19 80 THR A C 1
ATOM 657 O O . THR A 1 80 ? -36.615 5.483 38.257 1.00 87.19 80 THR A O 1
ATOM 660 N N . TRP A 1 81 ? -36.504 6.130 36.114 1.00 86.00 81 TRP A N 1
ATOM 661 C CA . TRP A 1 81 ? -37.949 6.129 35.914 1.00 86.00 81 TRP A CA 1
ATOM 662 C C . TRP A 1 81 ? -38.566 4.732 36.101 1.00 86.00 81 TRP A C 1
ATOM 664 O O . TRP A 1 81 ? -39.470 4.568 36.928 1.00 86.00 81 TRP A O 1
ATOM 674 N N . VAL A 1 82 ? -38.028 3.712 35.422 1.00 88.44 82 VAL A N 1
ATOM 675 C CA . VAL A 1 82 ? -38.509 2.318 35.493 1.00 88.44 82 VAL A CA 1
ATOM 676 C C . VAL A 1 82 ? -38.475 1.769 36.925 1.00 88.44 82 VAL A C 1
ATOM 678 O O . VAL A 1 82 ? -39.453 1.185 37.414 1.00 88.44 82 VAL A O 1
ATOM 681 N N . PHE A 1 83 ? -37.368 1.975 37.637 1.00 88.88 83 PHE A N 1
ATOM 682 C CA . PHE A 1 83 ? -37.191 1.427 38.980 1.00 88.88 83 PHE A CA 1
ATOM 683 C C . PHE A 1 83 ? -37.914 2.226 40.059 1.00 88.88 83 PHE A C 1
ATOM 685 O O . PHE A 1 83 ? -38.412 1.629 41.015 1.00 88.88 83 PHE A O 1
ATOM 692 N N . THR A 1 84 ? -38.080 3.538 39.886 1.00 84.94 84 THR A N 1
ATOM 693 C CA . THR A 1 84 ? -38.922 4.343 40.783 1.00 84.94 84 THR A CA 1
ATOM 694 C C . THR A 1 84 ? -40.386 3.912 40.665 1.00 84.94 84 THR A C 1
ATOM 696 O O . THR A 1 84 ? -41.055 3.718 41.681 1.00 84.94 84 THR A O 1
ATOM 699 N N . LEU A 1 85 ? -40.893 3.660 39.451 1.00 84.38 85 LEU A N 1
ATOM 700 C CA . LEU A 1 85 ? -42.239 3.105 39.261 1.00 84.38 85 LEU A CA 1
ATOM 701 C C . LEU A 1 85 ? -42.385 1.739 39.942 1.00 84.38 85 LEU A C 1
ATOM 703 O O . LEU A 1 85 ? -43.343 1.508 40.684 1.00 84.38 85 LEU A O 1
ATOM 707 N N . SER A 1 86 ? -41.407 0.855 39.756 1.00 86.31 86 SER A N 1
ATOM 708 C CA . SER A 1 86 ? -41.398 -0.467 40.390 1.00 86.31 86 SER A CA 1
ATOM 709 C C . SER A 1 86 ? -41.382 -0.375 41.921 1.00 86.31 86 SER A C 1
ATOM 711 O O . SER A 1 86 ? -42.171 -1.041 42.594 1.00 86.31 86 SER A O 1
ATOM 713 N N . GLY A 1 87 ? -40.568 0.513 42.492 1.00 84.19 87 GLY A N 1
ATOM 714 C CA . GLY A 1 87 ? -40.500 0.726 43.934 1.00 84.19 87 GLY A CA 1
ATOM 715 C C . GLY A 1 87 ? -41.767 1.347 44.529 1.00 84.19 87 GLY A C 1
ATOM 716 O O . GLY A 1 87 ? -42.172 0.959 45.625 1.00 84.19 87 GLY A O 1
ATOM 717 N N . THR A 1 88 ? -42.485 2.212 43.800 1.00 83.12 88 THR A N 1
ATOM 718 C CA . THR A 1 88 ? -43.801 2.695 44.269 1.00 83.12 88 THR A CA 1
ATOM 719 C C . THR A 1 88 ? -44.837 1.581 44.381 1.00 83.12 88 THR A C 1
ATOM 721 O O . THR A 1 88 ? -45.604 1.568 45.343 1.00 83.12 88 THR A O 1
ATOM 724 N N . LYS A 1 89 ? -44.833 0.601 43.463 1.00 85.00 89 LYS A N 1
ATOM 725 C CA . LYS A 1 89 ? -45.709 -0.580 43.565 1.00 85.00 89 LYS A CA 1
ATOM 726 C C . LYS A 1 89 ? -45.403 -1.384 44.832 1.00 85.00 89 LYS A C 1
ATOM 728 O O . LYS A 1 89 ? -46.328 -1.844 45.499 1.00 85.00 89 LYS A O 1
ATOM 733 N N . ILE A 1 90 ? -44.124 -1.513 45.191 1.00 82.88 90 ILE A N 1
ATOM 734 C CA . ILE A 1 90 ? -43.685 -2.183 46.426 1.00 82.88 90 ILE A CA 1
ATOM 735 C C . ILE A 1 90 ? -44.154 -1.409 47.663 1.00 82.88 90 ILE A C 1
ATOM 737 O O . ILE A 1 90 ? -44.703 -2.011 48.583 1.00 82.88 90 ILE A O 1
ATOM 741 N N . LEU A 1 91 ? -43.978 -0.085 47.686 1.00 80.81 91 LEU A N 1
ATOM 742 C CA . LEU A 1 91 ? -44.408 0.759 48.807 1.00 80.81 91 LEU A CA 1
ATOM 743 C C . LEU A 1 91 ? -45.931 0.726 49.000 1.00 80.81 91 LEU A C 1
ATOM 745 O O . LEU A 1 91 ? -46.390 0.623 50.136 1.00 80.81 91 LEU A O 1
ATOM 749 N N . LYS A 1 92 ? -46.701 0.740 47.903 1.00 81.31 92 LYS A N 1
ATOM 750 C CA . LYS A 1 92 ? -48.169 0.654 47.924 1.00 81.31 92 LYS A CA 1
ATOM 751 C C . LYS A 1 92 ? -48.662 -0.687 48.470 1.00 81.31 92 LYS A C 1
ATOM 753 O O . LYS A 1 92 ? -49.557 -0.706 49.301 1.00 81.31 92 LYS A O 1
ATOM 758 N N . ARG A 1 93 ? -48.036 -1.806 48.081 1.00 78.69 93 ARG A N 1
ATOM 759 C CA . ARG A 1 93 ? -48.361 -3.141 48.629 1.00 78.69 93 ARG A CA 1
ATOM 760 C C . ARG A 1 93 ? -48.092 -3.272 50.130 1.00 78.69 93 ARG A C 1
ATOM 762 O O . ARG A 1 93 ? -48.621 -4.181 50.755 1.00 78.69 93 ARG A O 1
ATOM 769 N N . ARG A 1 94 ? -47.229 -2.424 50.691 1.00 77.06 94 ARG A N 1
ATOM 770 C CA . ARG A 1 94 ? -46.819 -2.479 52.100 1.00 77.06 94 ARG A CA 1
ATOM 771 C C . ARG A 1 94 ? -47.518 -1.448 52.981 1.00 77.06 94 ARG A C 1
ATOM 773 O O . ARG A 1 94 ? -47.181 -1.375 54.156 1.00 77.06 94 ARG A O 1
ATOM 780 N N . ASP A 1 95 ? -48.423 -0.657 52.409 1.00 75.75 95 ASP A N 1
ATOM 781 C CA . ASP A 1 95 ? -49.155 0.410 53.099 1.00 75.75 95 ASP A CA 1
ATOM 782 C C . ASP A 1 95 ? -48.246 1.488 53.731 1.00 75.75 95 ASP A C 1
ATOM 784 O O . ASP A 1 95 ? -48.586 2.178 54.684 1.00 75.75 95 ASP A O 1
ATOM 788 N N . VAL A 1 96 ? -47.034 1.648 53.182 1.00 73.19 96 VAL A N 1
ATOM 789 C CA . VAL A 1 96 ? -46.038 2.651 53.618 1.00 73.19 96 VAL A CA 1
ATOM 790 C C . VAL A 1 96 ? -46.051 3.867 52.676 1.00 73.19 96 VAL A C 1
ATOM 792 O O . VAL A 1 96 ? -45.136 4.695 52.663 1.00 73.19 96 VAL A O 1
ATOM 795 N N . PHE A 1 97 ? -47.080 3.973 51.836 1.00 71.12 97 PHE A N 1
ATOM 796 C CA . PHE A 1 97 ? -47.177 4.958 50.768 1.00 71.12 97 PHE A CA 1
ATOM 797 C C . PHE A 1 97 ? -48.361 5.889 51.004 1.00 71.12 97 PHE A C 1
ATOM 799 O O . PHE A 1 97 ? -49.509 5.468 50.911 1.00 71.12 97 PHE A O 1
ATOM 806 N N . ASN A 1 98 ? -48.081 7.168 51.261 1.00 62.44 98 ASN A N 1
ATOM 807 C CA . ASN A 1 98 ? -49.130 8.183 51.335 1.00 62.44 98 ASN A CA 1
ATOM 808 C C . ASN A 1 98 ? -49.547 8.572 49.913 1.00 62.44 98 ASN A C 1
ATOM 810 O O . ASN A 1 98 ? -48.975 9.488 49.312 1.00 62.44 98 ASN A O 1
ATOM 814 N N . ASP A 1 99 ? -50.527 7.854 49.368 1.00 58.28 99 ASP A N 1
ATOM 815 C CA . ASP A 1 99 ? -51.261 8.293 48.187 1.00 58.28 99 ASP A CA 1
ATOM 816 C C . ASP A 1 99 ? -52.295 9.315 48.675 1.00 58.28 99 ASP A C 1
ATOM 818 O O . ASP A 1 99 ? -53.293 8.962 49.302 1.00 58.28 99 ASP A O 1
ATOM 822 N N . VAL A 1 100 ? -52.038 10.606 48.440 1.00 52.78 100 VAL A N 1
ATOM 823 C CA . VAL A 1 100 ? -52.929 11.718 48.846 1.00 52.78 100 VAL A CA 1
ATOM 824 C C . VAL A 1 100 ? -54.366 11.497 48.339 1.00 52.78 100 VAL A C 1
ATOM 826 O O . VAL A 1 100 ? -55.323 11.970 48.940 1.00 52.78 100 VAL A O 1
ATOM 829 N N . GLN A 1 101 ? -54.518 10.687 47.290 1.00 47.69 101 GLN A N 1
ATOM 830 C CA . GLN A 1 101 ? -55.787 10.309 46.679 1.00 47.69 101 GLN A CA 1
ATOM 831 C C . GLN A 1 101 ? -56.631 9.314 47.505 1.00 47.69 101 GLN A C 1
ATOM 833 O O . GLN A 1 101 ? -57.840 9.236 47.308 1.00 47.69 101 GLN A O 1
ATOM 838 N N . TYR A 1 102 ? -56.033 8.550 48.429 1.00 46.72 102 TYR A N 1
ATOM 839 C CA . TYR A 1 102 ? -56.775 7.606 49.281 1.00 46.72 102 TYR A CA 1
ATOM 840 C C . TYR A 1 102 ? -57.329 8.282 50.543 1.00 46.72 102 TYR A C 1
ATOM 842 O O . TYR A 1 102 ? -58.384 7.904 51.044 1.00 46.72 102 TYR A O 1
ATOM 850 N N . VAL A 1 103 ? -56.651 9.331 51.022 1.00 47.75 103 VAL A N 1
ATOM 851 C CA . VAL A 1 103 ? -57.070 10.097 52.206 1.00 47.75 103 VAL A CA 1
ATOM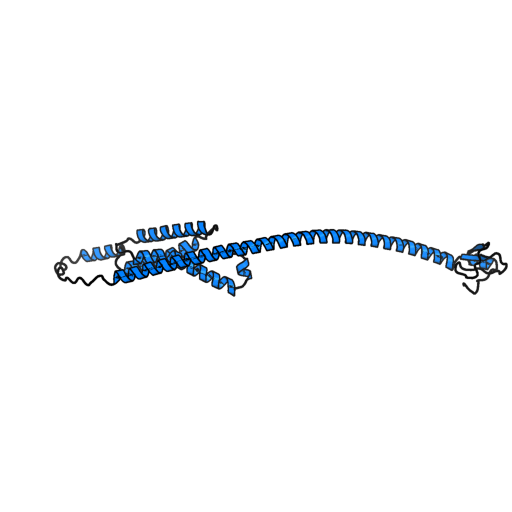 852 C C . VAL A 1 103 ? -58.311 10.942 51.916 1.00 47.75 103 VAL A C 1
ATOM 854 O O . VAL A 1 103 ? -59.153 11.068 52.795 1.00 47.75 103 VAL A O 1
ATOM 857 N N . SER A 1 104 ? -58.481 11.466 50.696 1.00 47.94 104 SER A N 1
ATOM 858 C CA . SER A 1 104 ? -59.730 12.140 50.309 1.00 47.94 104 SER A CA 1
ATOM 859 C C . SER A 1 104 ? -60.896 11.154 50.209 1.00 47.94 104 SER A C 1
ATOM 861 O O . SER A 1 104 ? -61.958 11.410 50.755 1.00 47.94 104 SER A O 1
ATOM 863 N N . LYS A 1 105 ? -60.670 9.968 49.624 1.00 44.75 105 LYS A N 1
ATOM 864 C CA . LYS A 1 105 ? -61.710 8.937 49.477 1.00 44.75 105 LYS A CA 1
ATOM 865 C C . LYS A 1 105 ? -62.141 8.305 50.809 1.00 44.75 105 LYS A C 1
ATOM 867 O O . LYS A 1 105 ? -63.277 7.868 50.929 1.00 44.75 105 LYS A O 1
ATOM 872 N N . LEU A 1 106 ? -61.253 8.250 51.805 1.00 50.53 106 LEU A N 1
ATOM 873 C CA . LEU A 1 106 ? -61.596 7.826 53.169 1.00 50.53 106 LEU A CA 1
ATOM 874 C C . LEU A 1 106 ? -62.222 8.954 53.999 1.00 50.53 106 LEU A C 1
ATOM 876 O O . LEU A 1 106 ? -63.019 8.667 54.885 1.00 50.53 106 LEU A O 1
ATOM 880 N N . ARG A 1 107 ? -61.905 10.222 53.707 1.00 45.75 107 ARG A N 1
ATOM 881 C CA . ARG A 1 107 ? -62.537 11.378 54.358 1.00 45.75 107 ARG A CA 1
ATOM 882 C C . ARG A 1 107 ? -64.025 11.468 54.008 1.00 45.75 107 ARG A C 1
ATOM 884 O O . ARG A 1 107 ? -64.822 11.620 54.923 1.00 45.75 107 ARG A O 1
ATOM 891 N N . ASP A 1 108 ? -64.386 11.211 52.751 1.00 47.38 108 ASP A N 1
ATOM 892 C CA . ASP A 1 108 ? -65.790 11.186 52.306 1.00 47.38 108 ASP A CA 1
ATOM 893 C C . ASP A 1 108 ? -66.586 9.989 52.876 1.00 47.38 108 ASP A C 1
ATOM 895 O O . ASP A 1 108 ? -67.810 10.033 52.972 1.00 47.38 108 ASP A O 1
ATOM 899 N N . VAL A 1 109 ? -65.909 8.905 53.283 1.00 54.62 109 VAL A N 1
ATOM 900 C CA . VAL A 1 109 ? -66.547 7.723 53.900 1.00 54.62 109 VAL A CA 1
ATOM 901 C C . VAL A 1 109 ? -66.666 7.869 55.423 1.00 54.62 109 VAL A C 1
ATOM 903 O O . VAL A 1 109 ? -67.636 7.390 56.011 1.00 54.62 109 VAL A O 1
ATOM 906 N N . CYS A 1 110 ? -65.715 8.549 56.073 1.00 49.78 110 CYS A N 1
ATOM 907 C CA . CYS A 1 110 ? -65.740 8.788 57.519 1.00 49.78 110 CYS A CA 1
ATOM 908 C C . CYS A 1 110 ? -66.728 9.884 57.948 1.00 49.78 110 CYS A C 1
ATOM 910 O O . CYS A 1 110 ? -67.132 9.888 59.106 1.00 49.78 110 CYS A O 1
ATOM 912 N N . GLU A 1 111 ? -67.155 10.773 57.048 1.00 47.06 111 GLU A N 1
ATOM 913 C CA . GLU A 1 111 ? -68.178 11.783 57.365 1.00 47.06 111 GLU A CA 1
ATOM 914 C C . GLU A 1 111 ? -69.600 11.204 57.459 1.00 47.06 111 GLU A C 1
ATOM 916 O O . GLU A 1 111 ? -70.488 11.863 57.992 1.00 47.06 111 GLU A O 1
ATOM 921 N N . ASN A 1 112 ? -69.821 9.959 57.012 1.00 47.91 112 ASN A N 1
ATOM 922 C CA . ASN A 1 112 ? -71.170 9.401 56.874 1.00 47.91 112 ASN A CA 1
ATOM 923 C C . ASN A 1 112 ? -71.508 8.230 57.813 1.00 47.91 112 ASN A C 1
ATOM 925 O O . ASN A 1 112 ? -72.630 7.744 57.781 1.00 47.91 112 ASN A O 1
ATOM 929 N N . ASN A 1 113 ? -70.584 7.760 58.659 1.00 45.41 113 ASN A N 1
ATOM 930 C CA . ASN A 1 113 ? -70.843 6.614 59.545 1.00 45.41 113 ASN A CA 1
ATOM 931 C C . ASN A 1 113 ? -70.239 6.807 60.941 1.00 45.41 113 ASN A C 1
ATOM 933 O O . ASN A 1 113 ? -69.292 6.131 61.343 1.00 45.41 113 ASN A O 1
ATOM 937 N N . ASN A 1 114 ? -70.843 7.711 61.712 1.00 47.25 114 ASN A N 1
ATOM 938 C CA . ASN A 1 114 ? -70.497 7.983 63.109 1.00 47.25 114 ASN A CA 1
ATOM 939 C C . ASN A 1 114 ? -71.122 6.986 64.113 1.00 47.25 114 ASN A C 1
ATOM 941 O O . ASN A 1 114 ? -71.499 7.366 65.217 1.00 47.25 114 ASN A O 1
ATOM 945 N N . SER A 1 115 ? -71.247 5.698 63.768 1.00 45.31 115 SER A N 1
ATOM 946 C CA . SER A 1 115 ? -71.934 4.731 64.646 1.00 45.31 115 SER A CA 1
ATOM 947 C C . SER A 1 115 ? -71.346 3.315 64.715 1.00 45.31 115 SER A C 1
ATOM 949 O O . SER A 1 115 ? -72.055 2.408 65.144 1.00 45.31 115 SER A O 1
ATOM 951 N N . PHE A 1 116 ? -70.071 3.073 64.355 1.00 46.06 116 PHE A N 1
ATOM 952 C CA . PHE A 1 116 ? -69.577 1.678 64.319 1.00 46.06 116 PHE A CA 1
ATOM 953 C C . PHE A 1 116 ? -68.182 1.351 64.895 1.00 46.06 116 PHE A C 1
ATOM 955 O O . PHE A 1 116 ? -67.860 0.174 65.031 1.00 46.06 116 PHE A O 1
ATOM 962 N N . ILE A 1 117 ? -67.339 2.307 65.308 1.00 45.31 117 ILE A N 1
ATOM 963 C CA . ILE A 1 117 ? -65.961 1.980 65.764 1.00 45.31 117 ILE A CA 1
ATOM 964 C C . ILE A 1 117 ? -65.727 2.311 67.245 1.00 45.31 117 ILE A C 1
ATOM 966 O O . ILE A 1 117 ? -64.727 2.909 67.619 1.00 45.31 117 ILE A O 1
ATOM 970 N N . ILE A 1 118 ? -66.643 1.875 68.115 1.00 41.12 118 ILE A N 1
ATOM 971 C CA . ILE A 1 118 ? -66.341 1.668 69.549 1.00 41.12 118 ILE A CA 1
ATOM 972 C C . ILE A 1 118 ? -66.027 0.180 69.844 1.00 41.12 118 ILE A C 1
ATOM 974 O O . ILE A 1 118 ? -65.494 -0.152 70.895 1.00 41.12 118 ILE A O 1
ATOM 978 N N . ALA A 1 119 ? -66.210 -0.737 68.886 1.00 42.53 119 ALA A N 1
ATOM 979 C CA . ALA A 1 119 ? -66.188 -2.183 69.148 1.00 42.53 119 ALA A CA 1
ATOM 980 C C . ALA A 1 119 ? -64.891 -2.956 68.792 1.00 42.53 119 ALA A C 1
ATOM 982 O O . ALA A 1 119 ? -64.955 -4.171 68.627 1.00 42.53 119 ALA A O 1
ATOM 983 N N . ARG A 1 120 ? -63.707 -2.332 68.646 1.00 38.28 120 ARG A N 1
ATOM 984 C CA . ARG A 1 120 ? -62.477 -3.091 68.280 1.00 38.28 120 ARG A CA 1
ATOM 985 C C . ARG A 1 120 ? -61.245 -2.886 69.163 1.00 38.28 120 ARG A C 1
ATOM 987 O O . ARG A 1 120 ? -60.150 -3.297 68.786 1.00 38.28 120 ARG A O 1
ATOM 994 N N . MET A 1 121 ? -61.409 -2.328 70.360 1.00 40.28 121 MET A N 1
ATOM 995 C CA . MET A 1 121 ? -60.379 -2.429 71.400 1.00 40.28 121 MET A CA 1
ATOM 996 C C . MET A 1 121 ? -60.520 -3.754 72.153 1.00 40.28 121 MET A C 1
ATOM 998 O O . MET A 1 121 ? -61.025 -3.775 73.265 1.00 40.28 121 MET A O 1
ATOM 1002 N N . GLN A 1 122 ? -60.110 -4.860 71.530 1.00 40.78 122 GLN A N 1
ATOM 1003 C CA . GLN A 1 122 ? -59.791 -6.123 72.209 1.00 40.78 122 GLN A CA 1
ATOM 1004 C C . GLN A 1 122 ? -59.138 -7.080 71.205 1.00 40.78 122 GLN A C 1
ATOM 1006 O O . GLN A 1 122 ? -59.724 -7.397 70.170 1.00 40.78 122 GLN A O 1
ATOM 1011 N N . GLY A 1 123 ? -57.915 -7.525 71.500 1.00 32.62 123 GLY A N 1
ATOM 1012 C CA . GLY A 1 123 ? -57.244 -8.579 70.740 1.00 32.62 123 GLY A CA 1
ATOM 1013 C C . GLY A 1 123 ? -55.733 -8.414 70.651 1.00 32.62 123 GLY A C 1
ATOM 1014 O O . GLY A 1 123 ? -55.204 -8.134 69.576 1.00 32.62 123 GLY A O 1
ATOM 1015 N N . ASP A 1 124 ? -55.047 -8.619 71.774 1.00 43.25 124 ASP A N 1
ATOM 1016 C CA . ASP A 1 124 ? -53.633 -8.986 71.793 1.00 43.25 124 ASP A CA 1
ATOM 1017 C C . ASP A 1 124 ? -53.375 -10.203 70.896 1.00 43.25 124 ASP A C 1
ATOM 1019 O O . ASP A 1 124 ? -54.163 -11.144 70.890 1.00 43.25 124 ASP A O 1
ATOM 1023 N N . ASN A 1 125 ? -52.253 -10.186 70.168 1.00 35.84 125 ASN A N 1
ATOM 1024 C CA . ASN A 1 125 ? -51.408 -11.359 69.911 1.00 35.84 125 ASN A CA 1
ATOM 1025 C C . ASN A 1 125 ? -50.082 -10.908 69.270 1.00 35.84 125 ASN A C 1
ATOM 1027 O O . ASN A 1 125 ? -49.946 -10.746 68.054 1.00 35.84 125 ASN A O 1
ATOM 1031 N N . VAL A 1 126 ? -49.074 -10.694 70.118 1.00 47.25 126 VAL A N 1
ATOM 1032 C CA . VAL A 1 126 ? -47.682 -10.453 69.721 1.00 47.25 126 VAL A CA 1
ATOM 1033 C C . VAL A 1 126 ? -47.075 -11.773 69.234 1.00 47.25 126 VAL A C 1
ATOM 1035 O O . VAL A 1 126 ? -46.620 -12.595 70.022 1.00 47.25 126 VAL A O 1
ATOM 1038 N N . ALA A 1 127 ? -47.037 -11.976 67.916 1.00 45.78 127 ALA A N 1
ATOM 1039 C CA . ALA A 1 127 ? -46.251 -13.046 67.299 1.00 45.78 127 ALA A CA 1
ATOM 1040 C C . ALA A 1 127 ? -44.751 -12.664 67.228 1.00 45.78 127 ALA A C 1
ATOM 1042 O O . ALA A 1 127 ? -44.413 -11.495 66.997 1.00 45.78 127 ALA A O 1
ATOM 1043 N N . PRO A 1 128 ? -43.808 -13.616 67.383 1.00 41.97 128 PRO A N 1
ATOM 1044 C CA . PRO A 1 128 ? -42.398 -13.296 67.565 1.00 41.97 128 PRO A CA 1
ATOM 1045 C C . PRO A 1 128 ? -41.754 -12.776 66.269 1.00 41.97 128 PRO A C 1
ATOM 1047 O O . PRO A 1 128 ? -41.617 -13.477 65.264 1.00 41.97 128 PRO A O 1
ATOM 1050 N N . LYS A 1 129 ? -41.252 -11.537 66.327 1.00 45.16 129 LYS A N 1
ATOM 1051 C CA . LYS A 1 129 ? -40.467 -10.810 65.305 1.00 45.16 129 LYS A CA 1
ATOM 1052 C C . LYS A 1 129 ? -39.071 -11.425 65.044 1.00 45.16 129 LYS A C 1
ATOM 1054 O O . LYS A 1 129 ? -38.095 -10.704 64.875 1.00 45.16 129 LYS A O 1
ATOM 1059 N N . ARG A 1 130 ? -38.916 -12.753 64.992 1.00 42.91 130 ARG A N 1
ATOM 1060 C CA . ARG A 1 130 ? -37.588 -13.406 64.910 1.00 42.91 130 ARG A CA 1
ATOM 1061 C C . ARG A 1 130 ? -37.097 -13.688 63.478 1.00 42.91 130 ARG A C 1
ATOM 1063 O O . ARG A 1 130 ? -35.897 -13.829 63.267 1.00 42.91 130 ARG A O 1
ATOM 1070 N N . ASN A 1 131 ? -37.977 -13.689 62.469 1.00 48.03 131 ASN A N 1
ATOM 1071 C CA . ASN A 1 131 ? -37.624 -14.102 61.094 1.00 48.03 131 ASN A CA 1
ATOM 1072 C C . ASN A 1 131 ? -37.220 -12.939 60.146 1.00 48.03 131 ASN A C 1
ATOM 1074 O O . ASN A 1 131 ? -36.491 -13.136 59.176 1.00 48.03 131 ASN A O 1
ATOM 1078 N N . SER A 1 132 ? -37.626 -11.690 60.428 1.00 53.50 132 SER A N 1
ATOM 1079 C CA . SER A 1 132 ? -37.340 -10.550 59.525 1.00 53.50 132 SER A CA 1
ATOM 1080 C C . SER A 1 132 ? -35.881 -10.068 59.568 1.00 53.50 132 SER A C 1
ATOM 1082 O O . SER A 1 132 ? -35.382 -9.539 58.578 1.00 53.50 132 SER A O 1
ATOM 1084 N N . ASN A 1 133 ? -35.182 -10.281 60.690 1.00 54.72 133 ASN A N 1
ATOM 1085 C CA . ASN A 1 133 ? -33.795 -9.838 60.861 1.00 54.72 133 ASN A CA 1
ATOM 1086 C C . ASN A 1 133 ? -32.799 -10.777 60.162 1.00 54.72 133 ASN A C 1
ATOM 1088 O O . ASN A 1 133 ? -31.839 -10.289 59.576 1.00 54.72 133 ASN A O 1
ATOM 1092 N N . LYS A 1 134 ? -33.065 -12.094 60.120 1.00 56.88 134 LYS A N 1
ATOM 1093 C CA . LYS A 1 134 ? -32.250 -13.050 59.346 1.00 56.88 134 LYS A CA 1
ATOM 1094 C C . LYS A 1 134 ? -32.330 -12.775 57.839 1.00 56.88 134 LYS A C 1
ATOM 1096 O O . LYS A 1 134 ? -31.301 -12.705 57.182 1.00 56.88 134 LYS A O 1
ATOM 1101 N N . LYS A 1 135 ? -33.532 -12.513 57.304 1.00 62.47 135 LYS A N 1
ATOM 1102 C CA . LYS A 1 135 ? -33.721 -12.143 55.885 1.00 62.47 135 LYS A CA 1
ATOM 1103 C C . LYS A 1 135 ? -33.035 -10.820 55.520 1.00 62.47 135 LYS A C 1
ATOM 1105 O O . LYS A 1 135 ? -32.494 -10.697 54.428 1.00 62.47 135 LYS A O 1
ATOM 1110 N N . LYS A 1 136 ? -33.026 -9.846 56.437 1.00 62.06 136 LYS A N 1
ATOM 1111 C CA . LYS A 1 136 ? -32.307 -8.576 56.256 1.00 62.06 136 LYS A CA 1
ATOM 1112 C C . LYS A 1 136 ? -30.793 -8.753 56.262 1.00 62.06 136 LYS A C 1
ATOM 1114 O O . LYS A 1 136 ? -30.150 -8.179 55.400 1.00 62.06 136 LYS A O 1
ATOM 1119 N N . LEU A 1 137 ? -30.263 -9.563 57.178 1.00 60.88 137 LEU A N 1
ATOM 1120 C CA . LEU A 1 137 ? -28.835 -9.871 57.260 1.00 60.88 137 LEU A CA 1
ATOM 1121 C C . LEU A 1 137 ? -28.331 -10.567 55.986 1.00 60.88 137 LEU A C 1
ATOM 1123 O O . LEU A 1 137 ? -27.305 -10.177 55.442 1.00 60.88 137 LEU A O 1
ATOM 1127 N N . ILE A 1 138 ? -29.090 -11.543 55.477 1.00 67.94 138 ILE A N 1
ATOM 1128 C CA . ILE A 1 138 ? -28.779 -12.237 54.217 1.00 67.94 138 ILE A CA 1
ATOM 1129 C C . ILE A 1 138 ? -28.746 -11.247 53.045 1.00 67.94 138 ILE A C 1
ATOM 1131 O O . ILE A 1 138 ? -27.844 -11.305 52.216 1.00 67.94 138 ILE A O 1
ATOM 1135 N N . LEU A 1 139 ? -29.689 -10.300 52.996 1.00 70.56 139 LEU A N 1
ATOM 1136 C CA . LEU A 1 139 ? -29.746 -9.293 51.937 1.00 70.56 139 LEU A CA 1
ATOM 1137 C C . LEU A 1 139 ? -28.556 -8.319 51.982 1.00 70.56 139 LEU A C 1
ATOM 1139 O O . LEU A 1 139 ? -27.991 -8.022 50.934 1.00 70.56 139 LEU A O 1
ATOM 1143 N N . THR A 1 140 ? -28.145 -7.839 53.162 1.00 64.44 140 THR A N 1
ATOM 1144 C CA . THR A 1 140 ? -26.959 -6.969 53.280 1.00 64.44 140 THR A CA 1
ATOM 1145 C C . THR A 1 140 ? -25.681 -7.695 52.884 1.00 64.44 140 THR A C 1
ATOM 1147 O O . THR A 1 140 ? -24.875 -7.113 52.165 1.00 64.44 140 THR A O 1
ATOM 1150 N N . ILE A 1 141 ? -25.528 -8.962 53.286 1.00 70.44 141 ILE A N 1
ATOM 1151 C CA . ILE A 1 141 ? -24.386 -9.797 52.885 1.00 70.44 141 ILE A CA 1
ATOM 1152 C C . ILE A 1 141 ? -24.363 -9.966 51.359 1.00 70.44 141 ILE A C 1
ATOM 1154 O O . ILE A 1 141 ? -23.320 -9.801 50.729 1.00 70.44 141 ILE A O 1
ATOM 1158 N N . PHE A 1 142 ? -25.520 -10.217 50.742 1.00 72.12 142 PHE A N 1
ATOM 1159 C CA . PHE A 1 142 ? -25.622 -10.381 49.292 1.00 72.12 142 PHE A CA 1
ATOM 1160 C C . PHE A 1 142 ? -25.236 -9.102 48.529 1.00 72.12 142 PHE A C 1
ATOM 1162 O O . PHE A 1 142 ? -24.484 -9.160 47.559 1.00 72.12 142 PHE A O 1
ATOM 1169 N N . ILE A 1 143 ? -25.670 -7.929 49.003 1.00 70.75 143 ILE A N 1
ATOM 1170 C CA . ILE A 1 143 ? -25.313 -6.632 48.403 1.00 70.75 143 ILE A CA 1
ATOM 1171 C C . ILE A 1 143 ? -23.820 -6.332 48.568 1.00 70.75 143 ILE A C 1
ATOM 1173 O O . ILE A 1 143 ? -23.190 -5.874 47.618 1.00 70.75 143 ILE A O 1
ATOM 1177 N N . SER A 1 144 ? -23.232 -6.614 49.737 1.00 65.62 144 SER A N 1
ATOM 1178 C CA . SER A 1 144 ? -21.791 -6.420 49.941 1.00 65.62 144 SER A CA 1
ATOM 1179 C C . SER A 1 144 ? -20.953 -7.331 49.045 1.00 65.62 144 SER A C 1
ATOM 1181 O O . SER A 1 144 ? -19.932 -6.894 48.523 1.00 65.62 144 SER A O 1
ATOM 1183 N N . VAL A 1 145 ? -21.409 -8.563 48.797 1.00 74.25 145 VAL A N 1
ATOM 1184 C CA . VAL A 1 145 ? -20.743 -9.493 47.874 1.00 74.25 145 VAL A CA 1
ATOM 1185 C C . VAL A 1 145 ? -20.817 -8.979 46.434 1.00 74.25 145 VAL A C 1
ATOM 1187 O O . VAL A 1 145 ? -19.796 -8.938 45.755 1.00 74.25 145 VAL A O 1
ATOM 1190 N N . ILE A 1 146 ? -21.981 -8.502 45.978 1.00 72.62 146 ILE A N 1
ATOM 1191 C CA . ILE A 1 146 ? -22.128 -7.903 44.637 1.00 72.62 146 ILE A CA 1
ATOM 1192 C C . ILE A 1 146 ? -21.235 -6.668 44.476 1.00 72.62 146 ILE A C 1
ATOM 1194 O O . ILE A 1 146 ? -20.603 -6.492 43.435 1.00 72.62 146 ILE A O 1
ATOM 1198 N N . TYR A 1 147 ? -21.150 -5.826 45.506 1.00 71.94 147 TYR A N 1
ATOM 1199 C CA . TYR A 1 147 ? -20.306 -4.634 45.484 1.00 71.94 147 TYR A CA 1
ATOM 1200 C C . TYR A 1 147 ? -18.815 -4.986 45.366 1.00 71.94 147 TYR A C 1
ATOM 1202 O O . TYR A 1 147 ? -18.109 -4.408 44.540 1.00 71.94 147 TYR A O 1
ATOM 1210 N N . LEU A 1 148 ? -18.348 -5.989 46.115 1.00 71.81 148 LEU A N 1
ATOM 1211 C CA . LEU A 1 148 ? -16.972 -6.487 46.020 1.00 71.81 148 LEU A CA 1
ATOM 1212 C C . LEU A 1 148 ? -16.667 -7.088 44.642 1.00 71.81 148 LEU A C 1
ATOM 1214 O O . LEU A 1 148 ? -15.599 -6.832 44.088 1.00 71.81 148 LEU A O 1
ATOM 1218 N N . ILE A 1 149 ? -17.617 -7.818 44.051 1.00 75.31 149 ILE A N 1
ATOM 1219 C CA . ILE A 1 149 ? -17.489 -8.346 42.684 1.00 75.31 149 ILE A CA 1
ATOM 1220 C C . ILE A 1 149 ? -17.387 -7.197 41.671 1.00 75.31 149 ILE A C 1
ATOM 1222 O O . ILE A 1 149 ? -16.529 -7.228 40.792 1.00 75.31 149 ILE A O 1
ATOM 1226 N N . SER A 1 150 ? -18.203 -6.148 41.815 1.00 78.31 150 SER A N 1
ATOM 1227 C CA . SER A 1 150 ? -18.158 -4.977 40.932 1.00 78.31 150 SER A CA 1
ATOM 1228 C C . SER A 1 150 ? -16.814 -4.246 40.996 1.00 78.31 150 SER A C 1
ATOM 1230 O O . SER A 1 150 ? -16.303 -3.825 39.959 1.00 78.31 150 SER A O 1
ATOM 1232 N N . ILE A 1 151 ? -16.230 -4.100 42.190 1.00 74.62 151 ILE A N 1
ATOM 1233 C CA . ILE A 1 151 ? -14.894 -3.510 42.350 1.00 74.62 151 ILE A CA 1
ATOM 1234 C C . ILE A 1 151 ? -13.842 -4.405 41.690 1.00 74.62 151 ILE A C 1
ATOM 1236 O O . ILE A 1 151 ? -13.008 -3.908 40.936 1.00 74.62 151 ILE A O 1
ATOM 1240 N N . GLY A 1 152 ? -13.907 -5.721 41.918 1.00 69.44 152 GLY A N 1
ATOM 1241 C CA . GLY A 1 152 ? -12.977 -6.682 41.322 1.00 69.44 152 GLY A CA 1
ATOM 1242 C C . GLY A 1 152 ? -12.980 -6.645 39.792 1.00 69.44 152 GLY A C 1
ATOM 1243 O O . GLY A 1 152 ? -11.918 -6.619 39.174 1.00 69.44 152 GLY A O 1
ATOM 1244 N N . LEU A 1 153 ? -14.160 -6.557 39.171 1.00 76.50 153 LEU A N 1
ATOM 1245 C CA . LEU A 1 153 ? -14.291 -6.450 37.714 1.00 76.50 153 LEU A CA 1
ATOM 1246 C C . LEU A 1 153 ? -13.675 -5.153 37.165 1.00 76.50 153 LEU A C 1
ATOM 1248 O O . LEU A 1 153 ? -12.963 -5.206 36.162 1.00 76.50 153 LEU A O 1
ATOM 1252 N N . ASN A 1 154 ? -13.871 -4.019 37.846 1.00 75.62 154 ASN A N 1
ATOM 1253 C CA . ASN A 1 154 ? -13.257 -2.743 37.458 1.00 75.62 154 ASN A CA 1
ATOM 1254 C C . ASN A 1 154 ? -11.723 -2.784 37.553 1.00 75.62 154 ASN A C 1
ATOM 1256 O O . ASN A 1 154 ? -11.035 -2.282 36.665 1.00 75.62 154 ASN A O 1
ATOM 1260 N N . VAL A 1 155 ? -11.171 -3.416 38.595 1.00 78.75 155 VAL A N 1
ATOM 1261 C CA . VAL A 1 155 ? -9.714 -3.575 38.755 1.00 78.75 155 VAL A CA 1
ATOM 1262 C C . VAL A 1 155 ? -9.135 -4.459 37.649 1.00 78.75 155 VAL A C 1
ATOM 1264 O O . VAL A 1 155 ? -8.129 -4.100 37.041 1.00 78.75 155 VAL A O 1
ATOM 1267 N N . ILE A 1 156 ? -9.786 -5.581 37.330 1.00 80.75 156 ILE A N 1
ATOM 1268 C CA . ILE A 1 156 ? -9.353 -6.469 36.239 1.00 80.75 156 ILE A CA 1
ATOM 1269 C C . ILE A 1 156 ? -9.392 -5.733 34.893 1.00 80.75 156 ILE A C 1
ATOM 1271 O O . ILE A 1 156 ? -8.477 -5.883 34.083 1.00 80.75 156 ILE A O 1
ATOM 1275 N N . GLN A 1 157 ? -10.422 -4.920 34.652 1.00 76.56 157 GLN A N 1
ATOM 1276 C CA . GLN A 1 157 ? -10.537 -4.125 33.431 1.00 76.56 157 GLN A CA 1
ATOM 1277 C C . GLN A 1 157 ? -9.426 -3.070 33.323 1.00 76.56 157 GLN A C 1
ATOM 1279 O O . GLN A 1 157 ? -8.830 -2.923 32.257 1.00 76.56 157 GLN A O 1
ATOM 1284 N N . TYR A 1 158 ? -9.095 -2.393 34.425 1.00 73.69 158 TYR A N 1
ATOM 1285 C CA . TYR A 1 158 ? -7.991 -1.435 34.484 1.00 73.69 158 TYR A CA 1
ATOM 1286 C C . TYR A 1 158 ? -6.635 -2.091 34.185 1.00 73.69 158 TYR A C 1
ATOM 1288 O O . TYR A 1 158 ? -5.872 -1.585 33.362 1.00 73.69 158 TYR A O 1
ATOM 1296 N N . LEU A 1 159 ? -6.355 -3.252 34.787 1.00 77.62 159 LEU A N 1
ATOM 1297 C CA . LEU A 1 159 ? -5.104 -3.984 34.560 1.00 77.62 159 LEU A CA 1
ATOM 1298 C C . LEU A 1 159 ? -4.966 -4.456 33.104 1.00 77.62 159 LEU A C 1
ATOM 1300 O O . LEU A 1 159 ? -3.907 -4.272 32.505 1.00 77.62 159 LEU A O 1
ATOM 1304 N N . LYS A 1 160 ? -6.046 -4.975 32.502 1.00 82.25 160 LYS A N 1
ATOM 1305 C CA . LYS A 1 160 ? -6.071 -5.329 31.070 1.00 82.25 160 LYS A CA 1
ATOM 1306 C C . LYS A 1 160 ? -5.827 -4.115 30.167 1.00 82.25 160 LYS A C 1
ATOM 1308 O O . LYS A 1 160 ? -5.160 -4.239 29.144 1.00 82.25 160 LYS A O 1
ATOM 1313 N N . GLY A 1 161 ? -6.326 -2.941 30.557 1.00 77.00 161 GLY A N 1
ATOM 1314 C CA . GLY A 1 161 ? -6.078 -1.686 29.843 1.00 77.00 161 GLY A CA 1
ATOM 1315 C C . GLY A 1 161 ? -4.603 -1.270 29.838 1.00 77.00 161 GLY A C 1
ATOM 1316 O O . GLY A 1 161 ? -4.102 -0.805 28.817 1.00 77.00 161 GLY A O 1
ATOM 1317 N N . ILE A 1 162 ? -3.875 -1.483 30.940 1.00 79.50 162 ILE A N 1
ATOM 1318 C CA . ILE A 1 162 ? -2.433 -1.182 31.016 1.00 79.50 162 ILE A CA 1
ATOM 1319 C C . ILE A 1 162 ? -1.634 -2.059 30.043 1.00 79.50 162 ILE A C 1
ATOM 1321 O O . ILE A 1 162 ? -0.744 -1.563 29.348 1.00 79.50 162 ILE A O 1
ATOM 1325 N N . GLU A 1 163 ? -1.949 -3.351 29.971 1.00 81.00 163 GLU A N 1
ATOM 1326 C CA . GLU A 1 163 ? -1.266 -4.280 29.067 1.00 81.00 163 GLU A CA 1
ATOM 1327 C C . GLU A 1 163 ? -1.555 -3.957 27.594 1.00 81.00 163 GLU A C 1
ATOM 1329 O O . GLU A 1 163 ? -0.631 -3.897 26.777 1.00 81.00 163 GLU A O 1
ATOM 1334 N N . ALA A 1 164 ? -2.811 -3.624 27.276 1.00 79.50 164 ALA A N 1
ATOM 1335 C CA . ALA A 1 164 ? -3.196 -3.140 25.954 1.00 79.50 164 ALA A CA 1
ATOM 1336 C C . ALA A 1 164 ? -2.414 -1.870 25.565 1.00 79.50 164 ALA A C 1
ATOM 1338 O O . ALA A 1 164 ? -1.848 -1.811 24.473 1.00 79.50 164 ALA A O 1
ATOM 1339 N N . ASN A 1 165 ? -2.259 -0.903 26.475 1.00 80.25 165 ASN A N 1
ATOM 1340 C CA . ASN A 1 165 ? -1.487 0.319 26.215 1.00 80.25 165 ASN A CA 1
ATOM 1341 C C . ASN A 1 165 ? -0.015 0.037 25.874 1.00 80.25 165 ASN A C 1
ATOM 1343 O O . ASN A 1 165 ? 0.552 0.687 24.993 1.00 80.25 165 ASN A O 1
ATOM 1347 N N . LYS A 1 166 ? 0.607 -0.958 26.519 1.00 84.12 166 LYS A N 1
ATOM 1348 C CA . LYS A 1 166 ? 1.979 -1.374 26.190 1.00 84.12 166 LYS A CA 1
ATOM 1349 C C . LYS A 1 166 ? 2.067 -1.950 24.774 1.00 84.12 166 LYS A C 1
ATOM 1351 O O . LYS A 1 166 ? 3.005 -1.637 24.043 1.00 84.12 166 LYS A O 1
ATOM 1356 N N . THR A 1 167 ? 1.086 -2.759 24.368 1.00 87.69 167 THR A N 1
ATOM 1357 C CA . THR A 1 167 ? 1.047 -3.312 23.004 1.00 87.69 167 THR A CA 1
ATOM 1358 C C . THR A 1 167 ? 0.831 -2.232 21.945 1.00 87.69 167 THR A C 1
ATOM 1360 O O . THR A 1 167 ? 1.527 -2.247 20.931 1.00 87.69 167 THR A O 1
ATOM 1363 N N . ILE A 1 168 ? -0.035 -1.251 22.216 1.00 86.62 168 ILE A N 1
ATOM 1364 C CA . ILE A 1 168 ? -0.289 -0.108 21.330 1.00 86.62 168 ILE A CA 1
ATOM 1365 C C . ILE A 1 168 ? 0.982 0.732 21.156 1.00 86.62 168 ILE A C 1
ATOM 1367 O O . ILE A 1 168 ? 1.332 1.077 20.031 1.00 86.62 168 ILE A O 1
ATOM 1371 N N . SER A 1 169 ? 1.721 1.001 22.238 1.00 86.31 169 SER A N 1
ATOM 1372 C CA . SER A 1 169 ? 2.994 1.736 22.175 1.00 86.31 169 SER A CA 1
ATOM 1373 C C . SER A 1 169 ? 4.027 1.027 21.288 1.00 86.31 169 SER A C 1
ATOM 1375 O O . SER A 1 169 ? 4.599 1.626 20.377 1.00 86.31 169 SER A O 1
ATOM 1377 N N . ASN A 1 170 ? 4.202 -0.284 21.480 1.00 89.88 170 ASN A N 1
ATOM 1378 C CA . ASN A 1 170 ? 5.128 -1.083 20.671 1.00 89.88 170 ASN A CA 1
ATOM 1379 C C . ASN A 1 170 ? 4.712 -1.136 19.192 1.00 89.88 170 ASN A C 1
ATOM 1381 O O . ASN A 1 170 ? 5.558 -1.137 18.296 1.00 89.88 170 ASN A O 1
ATOM 1385 N N . GLN A 1 171 ? 3.409 -1.206 18.914 1.00 94.81 171 GLN A N 1
ATOM 1386 C CA . GLN A 1 171 ? 2.894 -1.142 17.547 1.00 94.81 171 GLN A CA 1
ATOM 1387 C C . GLN A 1 171 ? 3.129 0.239 16.924 1.00 94.81 171 GLN A C 1
ATOM 1389 O O . GLN A 1 171 ? 3.570 0.305 15.778 1.00 94.81 171 GLN A O 1
ATOM 1394 N N . ALA A 1 172 ? 2.921 1.326 17.669 1.00 91.88 172 ALA A N 1
ATOM 1395 C CA . ALA A 1 172 ? 3.193 2.683 17.203 1.00 91.88 172 ALA A CA 1
ATOM 1396 C C . ALA A 1 172 ? 4.674 2.875 16.833 1.00 91.88 172 ALA A C 1
ATOM 1398 O O . ALA A 1 172 ? 4.980 3.441 15.783 1.00 91.88 172 ALA A O 1
ATOM 1399 N N . GLU A 1 173 ? 5.600 2.329 17.626 1.00 94.44 173 GLU A N 1
ATOM 1400 C CA . GLU A 1 173 ? 7.033 2.352 17.311 1.00 94.44 173 GLU A CA 1
ATOM 1401 C C . GLU A 1 173 ? 7.352 1.587 16.015 1.00 94.44 173 GLU A C 1
ATOM 1403 O O . GLU A 1 173 ? 8.080 2.085 15.152 1.00 94.44 173 GLU A O 1
ATOM 1408 N N . ARG A 1 174 ? 6.754 0.401 15.824 1.00 95.56 174 ARG A N 1
ATOM 1409 C CA . ARG A 1 174 ? 6.890 -0.359 14.570 1.00 95.56 174 ARG A CA 1
ATOM 1410 C C . ARG A 1 174 ? 6.369 0.431 13.372 1.00 95.56 174 ARG A C 1
ATOM 1412 O O . ARG A 1 174 ? 7.039 0.447 12.343 1.00 95.56 174 ARG A O 1
ATOM 1419 N N . ILE A 1 175 ? 5.227 1.109 13.501 1.00 94.44 175 ILE A N 1
ATOM 1420 C CA . ILE A 1 175 ? 4.659 1.954 12.438 1.00 94.44 175 ILE A CA 1
ATOM 1421 C C . ILE A 1 175 ? 5.618 3.097 12.086 1.00 94.44 175 ILE A C 1
ATOM 1423 O O . ILE A 1 175 ? 5.872 3.334 10.905 1.00 94.44 175 ILE A O 1
ATOM 1427 N N . ILE A 1 176 ? 6.205 3.764 13.084 1.00 95.62 176 ILE A N 1
ATOM 1428 C CA . ILE A 1 176 ? 7.190 4.835 12.867 1.00 95.62 176 ILE A CA 1
ATOM 1429 C C . ILE A 1 176 ? 8.416 4.301 12.116 1.00 95.62 176 ILE A C 1
ATOM 1431 O O . ILE A 1 176 ? 8.869 4.918 11.150 1.00 95.62 176 ILE A O 1
ATOM 1435 N N . ASN A 1 177 ? 8.944 3.148 12.528 1.00 96.19 177 ASN A N 1
ATOM 1436 C CA . ASN A 1 177 ? 10.120 2.550 11.899 1.00 96.19 177 ASN A CA 1
ATOM 1437 C C . ASN A 1 177 ? 9.841 2.111 10.455 1.00 96.19 177 ASN A C 1
ATOM 1439 O O . ASN A 1 177 ? 10.629 2.419 9.561 1.00 96.19 177 ASN A O 1
ATOM 1443 N N . VAL A 1 178 ? 8.691 1.481 10.197 1.00 97.06 178 VAL A N 1
ATOM 1444 C CA . VAL A 1 178 ? 8.252 1.138 8.834 1.00 97.06 178 VAL A CA 1
ATOM 1445 C C . VAL A 1 178 ? 8.072 2.400 7.986 1.00 97.06 178 VAL A C 1
ATOM 1447 O O . VAL A 1 178 ? 8.522 2.434 6.841 1.00 97.06 178 VAL A O 1
ATOM 1450 N N . GLY A 1 179 ? 7.493 3.465 8.548 1.00 95.56 179 GLY A N 1
ATOM 1451 C CA . GLY A 1 179 ? 7.357 4.763 7.886 1.00 95.56 179 GLY A CA 1
ATOM 1452 C C . GLY A 1 179 ? 8.703 5.339 7.441 1.00 95.56 179 GLY A C 1
ATOM 1453 O O . GLY A 1 179 ? 8.846 5.741 6.286 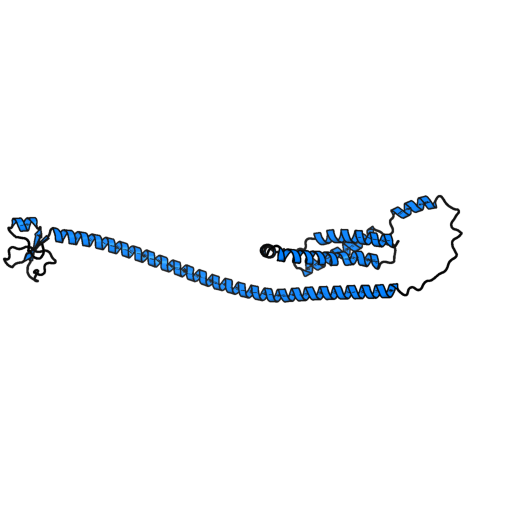1.00 95.56 179 GLY A O 1
ATOM 1454 N N . LYS A 1 180 ? 9.724 5.294 8.309 1.00 96.62 180 LYS A N 1
ATOM 1455 C CA . LYS A 1 180 ? 11.097 5.697 7.957 1.00 96.62 180 LYS A CA 1
ATOM 1456 C C . LYS A 1 180 ? 11.638 4.870 6.791 1.00 96.62 180 LYS A C 1
ATOM 1458 O O . LYS A 1 180 ? 12.077 5.445 5.797 1.00 96.62 180 LYS A O 1
ATOM 1463 N N . SER A 1 181 ? 11.529 3.542 6.848 1.00 96.19 181 SER A N 1
ATOM 1464 C CA . SER A 1 181 ? 11.986 2.671 5.756 1.00 96.19 181 SER A CA 1
ATOM 1465 C C . SER A 1 181 ? 11.278 2.957 4.427 1.00 96.19 181 SER A C 1
ATOM 1467 O O . SER A 1 181 ? 11.922 2.932 3.379 1.00 96.19 181 SER A O 1
ATOM 1469 N N . ILE A 1 182 ? 9.978 3.272 4.449 1.00 96.69 182 ILE A N 1
ATOM 1470 C CA . ILE A 1 182 ? 9.223 3.674 3.251 1.00 96.69 182 ILE A CA 1
ATOM 1471 C C . ILE A 1 182 ? 9.777 4.981 2.677 1.00 96.69 182 ILE A C 1
ATOM 1473 O O . ILE A 1 182 ? 9.966 5.078 1.465 1.00 96.69 182 ILE A O 1
ATOM 1477 N N . THR A 1 183 ? 10.070 5.977 3.520 1.00 95.56 183 THR A N 1
ATOM 1478 C CA . THR A 1 183 ? 10.638 7.252 3.052 1.00 95.56 183 THR A CA 1
ATOM 1479 C C . THR A 1 183 ? 12.013 7.072 2.413 1.00 95.56 183 THR A C 1
ATOM 1481 O O . THR A 1 183 ? 12.234 7.590 1.319 1.00 95.56 183 THR A O 1
ATOM 1484 N N . THR A 1 184 ? 12.889 6.259 3.011 1.00 97.38 184 THR A N 1
ATOM 1485 C CA . THR A 1 184 ? 14.208 5.935 2.449 1.00 97.38 184 THR A CA 1
ATOM 1486 C C . THR A 1 184 ? 14.082 5.215 1.107 1.00 97.38 184 THR A C 1
ATOM 1488 O O . THR A 1 184 ? 14.652 5.654 0.108 1.00 97.38 184 THR A O 1
ATOM 1491 N N . LYS A 1 185 ? 13.246 4.173 1.028 1.00 98.00 185 LYS A N 1
ATOM 1492 C CA . LYS A 1 185 ? 13.002 3.457 -0.235 1.00 98.00 185 LYS A CA 1
ATOM 1493 C C . LYS A 1 185 ? 12.413 4.370 -1.311 1.00 98.00 185 LYS A C 1
ATOM 1495 O O . LYS A 1 185 ? 12.760 4.249 -2.481 1.00 98.00 185 LYS A O 1
ATOM 1500 N N . LYS A 1 186 ? 11.553 5.323 -0.940 1.00 98.19 186 LYS A N 1
ATOM 1501 C CA . LYS A 1 186 ? 11.008 6.315 -1.878 1.00 98.19 186 LYS A CA 1
ATOM 1502 C C . LYS A 1 186 ? 12.104 7.222 -2.444 1.00 98.19 186 LYS A C 1
ATOM 1504 O O . LYS A 1 186 ? 12.086 7.498 -3.643 1.00 98.19 186 LYS A O 1
ATOM 1509 N N . THR A 1 187 ? 13.055 7.661 -1.617 1.00 97.50 187 THR A N 1
ATOM 1510 C CA . THR A 1 187 ? 14.204 8.453 -2.086 1.00 97.50 187 THR A CA 1
ATOM 1511 C C . THR A 1 187 ? 15.131 7.647 -2.996 1.00 97.50 187 THR A C 1
ATOM 1513 O O . THR A 1 187 ? 15.549 8.159 -4.032 1.00 97.50 187 THR A O 1
ATOM 1516 N N . GLU A 1 188 ? 15.372 6.370 -2.685 1.00 97.94 188 GLU A N 1
ATOM 1517 C CA . GLU A 1 188 ? 16.155 5.464 -3.538 1.00 97.94 188 GLU A CA 1
ATOM 1518 C C . GLU A 1 188 ? 15.492 5.259 -4.904 1.00 97.94 188 GLU A C 1
ATOM 1520 O O . GLU A 1 188 ? 16.148 5.400 -5.933 1.00 97.94 188 GLU A O 1
ATOM 1525 N N . ILE A 1 189 ? 14.177 5.009 -4.932 1.00 98.12 189 ILE A N 1
ATOM 1526 C CA . ILE A 1 189 ? 13.413 4.864 -6.180 1.00 98.12 189 ILE A CA 1
ATOM 1527 C C . ILE A 1 189 ? 13.505 6.132 -7.031 1.00 98.12 189 ILE A C 1
ATOM 1529 O O . ILE A 1 189 ? 13.641 6.039 -8.249 1.00 98.12 189 ILE A O 1
ATOM 1533 N N . LEU A 1 190 ? 13.431 7.318 -6.420 1.00 98.06 190 LEU A N 1
ATOM 1534 C CA . LEU A 1 190 ? 13.552 8.575 -7.157 1.00 98.06 190 LEU A CA 1
ATOM 1535 C C . LEU A 1 190 ? 14.945 8.729 -7.780 1.00 98.06 190 LEU A C 1
ATOM 1537 O O . LEU A 1 190 ? 15.057 9.116 -8.941 1.00 98.06 190 LEU A O 1
ATOM 1541 N N . ASN A 1 191 ? 15.994 8.385 -7.031 1.00 98.06 191 ASN A N 1
ATOM 1542 C CA . ASN A 1 191 ? 17.361 8.431 -7.533 1.00 98.06 191 ASN A CA 1
ATOM 1543 C C . ASN A 1 191 ? 17.577 7.444 -8.692 1.00 98.06 191 ASN A C 1
ATOM 1545 O O . ASN A 1 191 ? 18.095 7.827 -9.738 1.00 98.06 191 ASN A O 1
ATOM 1549 N N . LEU A 1 192 ? 17.106 6.201 -8.545 1.00 98.31 192 LEU A N 1
ATOM 1550 C CA . LEU A 1 192 ? 17.180 5.183 -9.597 1.00 98.31 192 LEU A CA 1
ATOM 1551 C C . LEU A 1 192 ? 16.416 5.607 -10.858 1.00 98.31 192 LEU A C 1
ATOM 1553 O O . LEU A 1 192 ? 16.928 5.451 -11.962 1.00 98.31 192 LEU A O 1
ATOM 1557 N N . LYS A 1 193 ? 15.228 6.209 -10.719 1.00 98.38 193 LYS A N 1
ATOM 1558 C CA . LYS A 1 193 ? 14.477 6.756 -11.863 1.00 98.38 193 LYS A CA 1
ATOM 1559 C C . LYS A 1 193 ? 15.256 7.838 -12.607 1.00 98.38 193 LYS A C 1
ATOM 1561 O O . LYS A 1 193 ? 15.256 7.854 -13.832 1.00 98.38 193 LYS A O 1
ATOM 1566 N N . ASN A 1 194 ? 15.936 8.724 -11.882 1.00 98.06 194 ASN A N 1
ATOM 1567 C CA . ASN A 1 194 ? 16.762 9.755 -12.508 1.00 98.06 194 ASN A CA 1
ATOM 1568 C C . ASN A 1 194 ? 17.957 9.151 -13.258 1.00 98.06 194 ASN A C 1
ATOM 1570 O O . ASN A 1 194 ? 18.287 9.615 -14.346 1.00 98.06 194 ASN A O 1
ATOM 1574 N N . GLN A 1 195 ? 18.580 8.106 -12.706 1.00 98.31 195 GLN A N 1
ATOM 1575 C CA . GLN A 1 195 ? 19.662 7.381 -13.377 1.00 98.31 195 GLN A CA 1
ATOM 1576 C C . GLN A 1 195 ? 19.180 6.696 -14.660 1.00 98.31 195 GLN A C 1
ATOM 1578 O O . GLN A 1 195 ? 19.828 6.850 -15.691 1.00 98.31 195 GLN A O 1
ATOM 1583 N N . ILE A 1 196 ? 18.026 6.019 -14.623 1.00 98.31 196 ILE A N 1
ATOM 1584 C CA . ILE A 1 196 ? 17.417 5.394 -15.809 1.00 98.31 196 ILE A CA 1
ATOM 1585 C C . ILE A 1 196 ? 17.167 6.441 -16.898 1.00 98.31 196 ILE A C 1
ATOM 1587 O O . ILE A 1 196 ? 17.656 6.281 -18.010 1.00 98.31 196 ILE A O 1
ATOM 1591 N N . ASN A 1 197 ? 16.522 7.561 -16.561 1.00 98.19 197 ASN A N 1
ATOM 1592 C CA . ASN A 1 197 ? 16.250 8.632 -17.525 1.00 98.19 197 ASN A CA 1
ATOM 1593 C C . ASN A 1 197 ? 17.529 9.220 -18.150 1.00 98.19 197 ASN A C 1
ATOM 1595 O O . ASN A 1 197 ? 17.510 9.690 -19.288 1.00 98.19 197 ASN A O 1
ATOM 1599 N N . ASN A 1 198 ? 18.633 9.271 -17.401 1.00 98.31 198 ASN A N 1
ATOM 1600 C CA . ASN A 1 198 ? 19.908 9.751 -17.929 1.00 98.31 198 ASN A CA 1
ATOM 1601 C C . ASN A 1 198 ? 20.537 8.731 -18.884 1.00 98.31 198 ASN A C 1
ATOM 1603 O O . ASN A 1 198 ? 20.988 9.122 -19.958 1.00 98.31 198 ASN A O 1
ATOM 1607 N N . LEU A 1 199 ? 20.514 7.445 -18.524 1.00 98.44 199 LEU A N 1
ATOM 1608 C CA . LEU A 1 199 ? 21.019 6.362 -19.370 1.00 98.44 199 LEU A CA 1
ATOM 1609 C C . LEU A 1 199 ? 20.220 6.235 -20.672 1.00 98.44 199 LEU A C 1
ATOM 1611 O O . LEU A 1 199 ? 20.815 6.092 -21.734 1.00 98.44 199 LEU A O 1
ATOM 1615 N N . GLU A 1 200 ? 18.894 6.362 -20.622 1.00 98.31 200 GLU A N 1
ATOM 1616 C CA . GLU A 1 200 ? 18.041 6.364 -21.820 1.00 98.31 200 GLU A CA 1
ATOM 1617 C C . GLU A 1 200 ? 18.446 7.480 -22.796 1.00 98.31 200 GLU A C 1
ATOM 1619 O O . GLU A 1 200 ? 18.632 7.234 -23.987 1.00 98.31 200 GLU A O 1
ATOM 1624 N N . LYS A 1 201 ? 18.717 8.690 -22.289 1.00 98.19 201 LYS A N 1
ATOM 1625 C CA . LYS A 1 201 ? 19.213 9.800 -23.120 1.00 98.19 201 LYS A CA 1
ATOM 1626 C C . LYS A 1 201 ? 20.586 9.527 -23.729 1.00 98.19 201 LYS A C 1
ATOM 1628 O O . LYS A 1 201 ? 20.879 10.031 -24.812 1.00 98.19 201 LYS A O 1
ATOM 1633 N N . GLU A 1 202 ? 21.464 8.815 -23.030 1.00 98.25 202 GLU A N 1
ATOM 1634 C CA . GLU A 1 202 ? 22.770 8.427 -23.573 1.00 98.25 202 GLU A CA 1
ATOM 1635 C C . GLU A 1 202 ? 22.627 7.383 -24.679 1.00 98.25 202 GLU A C 1
ATOM 1637 O O . GLU A 1 202 ? 23.255 7.527 -25.729 1.00 98.25 202 GLU A O 1
ATOM 1642 N N . VAL A 1 203 ? 21.743 6.401 -24.493 1.00 98.38 203 VAL A N 1
ATOM 1643 C CA . VAL A 1 203 ? 21.403 5.408 -25.520 1.00 98.38 203 VAL A CA 1
ATOM 1644 C C . VAL A 1 203 ? 20.862 6.093 -26.775 1.00 98.38 203 VAL A C 1
ATOM 1646 O O . VAL A 1 203 ? 21.345 5.816 -27.872 1.00 98.38 203 VAL A O 1
ATOM 1649 N N . ASP A 1 204 ? 19.941 7.047 -26.636 1.00 98.12 204 ASP A N 1
ATOM 1650 C CA . ASP A 1 204 ? 19.391 7.794 -27.774 1.00 98.12 204 ASP A CA 1
ATOM 1651 C C . ASP A 1 204 ? 20.468 8.579 -28.534 1.00 98.12 204 ASP A C 1
ATOM 1653 O O . ASP A 1 204 ? 20.499 8.582 -29.768 1.00 98.12 204 ASP A O 1
ATOM 1657 N N . LYS A 1 205 ? 21.398 9.215 -27.809 1.00 98.00 205 LYS A N 1
ATOM 1658 C CA . LYS A 1 205 ? 22.534 9.924 -28.418 1.00 98.00 205 LYS A CA 1
ATOM 1659 C C . LYS A 1 205 ? 23.438 8.974 -29.193 1.00 98.00 205 LYS A C 1
ATOM 1661 O O . LYS A 1 205 ? 23.807 9.285 -30.324 1.00 98.00 205 LYS A O 1
ATOM 1666 N N . ILE A 1 206 ? 23.790 7.834 -28.601 1.00 98.06 206 ILE A N 1
ATOM 1667 C CA . ILE A 1 206 ? 24.637 6.825 -29.244 1.00 98.06 206 ILE A CA 1
ATOM 1668 C C . ILE A 1 206 ? 23.946 6.279 -30.491 1.00 98.06 206 ILE A C 1
ATOM 1670 O O . ILE A 1 206 ? 24.572 6.199 -31.542 1.00 98.06 206 ILE A O 1
ATOM 1674 N N . ASN A 1 207 ? 22.649 5.984 -30.420 1.00 98.00 207 ASN A N 1
ATOM 1675 C CA . ASN A 1 207 ? 21.879 5.513 -31.569 1.00 98.00 207 ASN A CA 1
ATOM 1676 C C . ASN A 1 207 ? 21.855 6.543 -32.703 1.00 98.00 207 ASN A C 1
ATOM 1678 O O . ASN A 1 207 ? 22.058 6.185 -33.862 1.00 98.00 207 ASN A O 1
ATOM 1682 N N . ALA A 1 208 ? 21.676 7.827 -32.383 1.00 97.25 208 ALA A N 1
ATOM 1683 C CA . ALA A 1 208 ? 21.726 8.895 -33.377 1.00 97.25 208 ALA A CA 1
ATOM 1684 C C . ALA A 1 208 ? 23.114 9.021 -34.033 1.00 97.25 208 ALA A C 1
ATOM 1686 O O . ALA A 1 208 ? 23.205 9.259 -35.238 1.00 97.25 208 ALA A O 1
ATOM 1687 N N . ILE A 1 209 ? 24.193 8.856 -33.260 1.00 97.31 209 ILE A N 1
ATOM 1688 C CA . ILE A 1 209 ? 25.569 8.856 -33.778 1.00 97.31 209 ILE A CA 1
ATOM 1689 C C . ILE A 1 209 ? 25.809 7.629 -34.660 1.00 97.31 209 ILE A C 1
ATOM 1691 O O . ILE A 1 209 ? 26.280 7.775 -35.785 1.00 97.31 209 ILE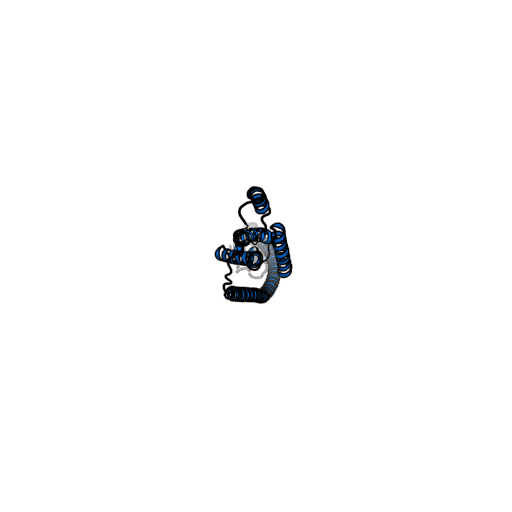 A O 1
ATOM 1695 N N . ASN A 1 210 ? 25.428 6.441 -34.195 1.00 97.25 210 ASN A N 1
ATOM 1696 C CA . ASN A 1 210 ? 25.575 5.196 -34.941 1.00 97.25 210 ASN A CA 1
ATOM 1697 C C . ASN A 1 210 ? 24.820 5.246 -36.267 1.00 97.25 210 ASN A C 1
ATOM 1699 O O . ASN A 1 210 ? 25.364 4.834 -37.282 1.00 97.25 210 ASN A O 1
ATOM 1703 N N . LEU A 1 211 ? 23.608 5.803 -36.295 1.00 97.31 211 LEU A N 1
ATOM 1704 C CA . LEU A 1 211 ? 22.845 5.953 -37.533 1.00 97.31 211 LEU A CA 1
ATOM 1705 C C . LEU A 1 211 ? 23.554 6.875 -38.537 1.00 97.31 211 LEU A C 1
ATOM 1707 O O . LEU A 1 211 ? 23.595 6.570 -39.727 1.00 97.31 211 LEU A O 1
ATOM 1711 N N . LYS A 1 212 ? 24.163 7.973 -38.071 1.00 96.56 212 LYS A N 1
ATOM 1712 C CA . LYS A 1 212 ? 24.977 8.850 -38.930 1.00 96.56 212 LYS A CA 1
ATOM 1713 C C . LYS A 1 212 ? 26.209 8.128 -39.474 1.00 96.56 212 LYS A C 1
ATOM 1715 O O . LYS A 1 212 ? 26.445 8.186 -40.675 1.00 96.56 212 LYS A O 1
ATOM 1720 N N . LEU A 1 213 ? 26.938 7.419 -38.613 1.00 96.56 213 LEU A N 1
ATOM 1721 C CA . LEU A 1 213 ? 28.128 6.656 -38.996 1.00 96.56 213 LEU A CA 1
ATOM 1722 C C . LEU A 1 213 ? 27.793 5.533 -39.980 1.00 96.56 213 LEU A C 1
ATOM 1724 O O . LEU A 1 213 ? 28.499 5.357 -40.963 1.00 96.56 213 LEU A O 1
ATOM 1728 N N . VAL A 1 214 ? 26.701 4.799 -39.757 1.00 95.81 214 VAL A N 1
ATOM 1729 C CA . VAL A 1 214 ? 26.240 3.743 -40.670 1.00 95.81 214 VAL A CA 1
ATOM 1730 C C . VAL A 1 214 ? 25.917 4.324 -42.044 1.00 95.81 214 VAL A C 1
ATOM 1732 O O . VAL A 1 214 ? 26.343 3.759 -43.047 1.00 95.81 214 VAL A O 1
ATOM 1735 N N . ASN A 1 215 ? 25.225 5.465 -42.105 1.00 94.25 215 ASN A N 1
ATOM 1736 C CA . ASN A 1 215 ? 24.925 6.130 -43.374 1.00 94.25 215 ASN A CA 1
ATOM 1737 C C . ASN A 1 215 ? 26.195 6.607 -44.092 1.00 94.25 215 ASN A C 1
ATOM 1739 O O . ASN A 1 215 ? 26.296 6.474 -45.310 1.00 94.25 215 ASN A O 1
ATOM 1743 N N . GLU A 1 216 ? 27.163 7.143 -43.350 1.00 94.06 216 GLU A N 1
ATOM 1744 C CA . GLU A 1 216 ? 28.452 7.572 -43.896 1.00 94.06 216 GLU A CA 1
ATOM 1745 C C . GLU A 1 216 ? 29.268 6.384 -44.426 1.00 94.06 216 GLU A C 1
ATOM 1747 O O . GLU A 1 216 ? 29.742 6.413 -45.561 1.00 94.06 216 GLU A O 1
ATOM 1752 N N . ILE A 1 217 ? 29.363 5.296 -43.657 1.00 92.75 217 ILE A N 1
ATOM 1753 C CA . ILE A 1 217 ? 30.028 4.057 -44.079 1.00 92.75 217 ILE A CA 1
ATOM 1754 C C . ILE A 1 217 ? 29.348 3.484 -45.323 1.00 92.75 217 ILE A C 1
ATOM 1756 O O . ILE A 1 217 ? 30.039 3.088 -46.257 1.00 92.75 217 ILE A O 1
ATOM 1760 N N . TYR A 1 218 ? 28.013 3.453 -45.358 1.00 92.19 218 TYR A N 1
ATOM 1761 C CA . TYR A 1 218 ? 27.264 2.973 -46.517 1.00 92.19 218 TYR A CA 1
ATOM 1762 C C . TYR A 1 218 ? 27.542 3.834 -47.753 1.00 92.19 218 TYR A C 1
ATOM 1764 O O . TYR A 1 218 ? 27.805 3.299 -48.824 1.00 92.19 218 TYR A O 1
ATOM 1772 N N . PHE A 1 219 ? 27.582 5.162 -47.602 1.00 92.00 219 PHE A N 1
ATOM 1773 C CA . PHE A 1 219 ? 27.935 6.065 -48.696 1.00 92.00 219 PHE A CA 1
ATOM 1774 C C . PHE A 1 219 ? 29.310 5.734 -49.290 1.00 92.00 219 PHE A C 1
ATOM 1776 O O . PHE A 1 219 ? 29.415 5.571 -50.503 1.00 92.00 219 PHE A O 1
ATOM 1783 N N . TYR A 1 220 ? 30.351 5.595 -48.463 1.00 90.69 220 TYR A N 1
ATOM 1784 C CA . TYR A 1 220 ? 31.689 5.270 -48.965 1.00 90.69 220 TYR A CA 1
ATOM 1785 C C . TYR A 1 220 ? 31.782 3.842 -49.502 1.00 90.69 220 TYR A C 1
ATOM 1787 O O . TYR A 1 220 ? 32.412 3.631 -50.530 1.00 90.69 220 TYR A O 1
ATOM 1795 N N . ARG A 1 221 ? 31.133 2.864 -48.867 1.00 88.25 221 ARG A N 1
ATOM 1796 C CA . ARG A 1 221 ? 31.138 1.474 -49.339 1.00 88.25 221 ARG A CA 1
ATOM 1797 C C . ARG A 1 221 ? 30.542 1.336 -50.738 1.00 88.25 221 ARG A C 1
ATOM 1799 O O . ARG A 1 221 ? 31.092 0.608 -51.554 1.00 88.25 221 ARG A O 1
ATOM 1806 N N . GLU A 1 222 ? 29.434 2.022 -50.994 1.00 90.12 222 GLU A N 1
ATOM 1807 C CA . GLU A 1 222 ? 28.692 1.901 -52.252 1.00 90.12 222 GLU A CA 1
ATOM 1808 C C . GLU A 1 222 ? 29.189 2.851 -53.343 1.00 90.12 222 GLU A C 1
ATOM 1810 O O . GLU A 1 222 ? 28.786 2.711 -54.493 1.00 90.12 222 GLU A O 1
ATOM 1815 N N . ARG A 1 223 ? 30.005 3.860 -53.004 1.00 92.81 223 ARG A N 1
ATOM 1816 C CA . ARG A 1 223 ? 30.396 4.906 -53.964 1.00 92.81 223 ARG A CA 1
ATOM 1817 C C . ARG A 1 223 ? 31.883 5.153 -54.082 1.00 92.81 223 ARG A C 1
ATOM 1819 O O . ARG A 1 223 ? 32.271 5.769 -55.066 1.00 92.81 223 ARG A O 1
ATOM 1826 N N . ALA A 1 224 ? 32.705 4.742 -53.122 1.00 94.75 224 ALA A N 1
ATOM 1827 C CA . ALA A 1 224 ? 34.141 4.982 -53.165 1.00 94.75 224 ALA A CA 1
ATOM 1828 C C . ALA A 1 224 ? 34.884 3.790 -53.778 1.00 94.75 224 ALA A C 1
ATOM 1830 O O . ALA A 1 224 ? 34.710 2.646 -53.366 1.00 94.75 224 ALA A O 1
ATOM 1831 N N . ALA A 1 225 ? 35.757 4.093 -54.730 1.00 95.12 225 ALA A N 1
ATOM 1832 C CA . ALA A 1 225 ? 36.708 3.188 -55.348 1.00 95.12 225 ALA A CA 1
ATOM 1833 C C . ALA A 1 225 ? 38.110 3.515 -54.813 1.00 95.12 225 ALA A C 1
ATOM 1835 O O . ALA A 1 225 ? 38.643 4.591 -55.098 1.00 95.12 225 ALA A O 1
ATOM 1836 N N . ILE A 1 226 ? 38.698 2.610 -54.023 1.00 94.25 226 ILE A N 1
ATOM 1837 C CA . ILE A 1 226 ? 40.075 2.741 -53.522 1.00 94.25 226 ILE A CA 1
ATOM 1838 C C . ILE A 1 226 ? 41.024 2.077 -54.513 1.00 94.25 226 ILE A C 1
ATOM 1840 O O . ILE A 1 226 ? 40.856 0.905 -54.841 1.00 94.25 226 ILE A O 1
ATOM 1844 N N . ILE A 1 227 ? 42.013 2.824 -54.985 1.00 93.38 227 ILE A N 1
ATOM 1845 C CA . ILE A 1 227 ? 42.905 2.423 -56.073 1.00 93.38 227 ILE A CA 1
ATOM 1846 C C . ILE A 1 227 ? 44.320 2.385 -55.521 1.00 93.38 227 ILE A C 1
ATOM 1848 O O . ILE A 1 227 ? 44.798 3.389 -54.991 1.00 93.38 227 ILE A O 1
ATOM 1852 N N . LEU A 1 228 ? 44.957 1.225 -55.629 1.00 91.44 228 LEU A N 1
ATOM 1853 C CA . LEU A 1 228 ? 46.332 1.011 -55.202 1.00 91.44 228 LEU A CA 1
ATOM 1854 C C . LEU A 1 228 ? 47.306 1.376 -56.327 1.00 91.44 228 LEU A C 1
ATOM 1856 O O . LEU A 1 228 ? 46.989 1.256 -57.510 1.00 91.44 228 LEU A O 1
ATOM 1860 N N . ASP A 1 229 ? 48.501 1.812 -55.945 1.00 86.81 229 ASP A N 1
ATOM 1861 C CA . ASP A 1 229 ? 49.612 2.077 -56.864 1.00 86.81 229 ASP A CA 1
ATOM 1862 C C . ASP A 1 229 ? 50.365 0.771 -57.196 1.00 86.81 229 ASP A C 1
ATOM 1864 O O . ASP A 1 229 ? 51.523 0.583 -56.826 1.00 86.81 229 ASP A O 1
ATOM 1868 N N . ASP A 1 230 ? 49.655 -0.194 -57.792 1.00 85.38 230 ASP A N 1
ATOM 1869 C CA . ASP A 1 230 ? 50.132 -1.570 -58.016 1.00 85.38 230 ASP A CA 1
ATOM 1870 C C . ASP A 1 230 ? 49.944 -2.082 -59.458 1.00 85.38 230 ASP A C 1
ATOM 1872 O O . ASP A 1 230 ? 50.081 -3.279 -59.721 1.00 85.38 230 ASP A O 1
ATOM 1876 N N . ASP A 1 231 ? 49.607 -1.188 -60.394 1.00 83.75 231 ASP A N 1
ATOM 1877 C CA . ASP A 1 231 ? 49.310 -1.473 -61.807 1.00 83.75 231 ASP A CA 1
ATOM 1878 C C . ASP A 1 231 ? 48.190 -2.512 -62.058 1.00 83.75 231 ASP A C 1
ATOM 1880 O O . ASP A 1 231 ? 47.925 -2.879 -63.208 1.00 83.75 231 ASP A O 1
ATOM 1884 N N . SER A 1 232 ? 47.461 -2.960 -61.025 1.00 87.56 232 SER A N 1
ATOM 1885 C CA . SER A 1 232 ? 46.434 -4.011 -61.139 1.00 87.56 232 SER A CA 1
ATOM 1886 C C . SER A 1 232 ? 45.230 -3.596 -61.989 1.00 87.56 232 SER A C 1
ATOM 1888 O O . SER A 1 232 ? 44.475 -4.450 -62.464 1.00 87.56 232 SER A O 1
ATOM 1890 N N . LYS A 1 233 ? 45.044 -2.281 -62.177 1.00 92.19 233 LYS A N 1
ATOM 1891 C CA . LYS A 1 233 ? 43.852 -1.646 -62.761 1.00 92.19 233 LYS A CA 1
ATOM 1892 C C . LYS A 1 233 ? 42.559 -2.038 -62.045 1.00 92.19 233 LYS A C 1
ATOM 1894 O O . LYS A 1 233 ? 41.497 -2.099 -62.672 1.00 92.19 233 LYS A O 1
ATOM 1899 N N . ARG A 1 234 ? 42.643 -2.325 -60.743 1.00 92.88 234 ARG A N 1
ATOM 1900 C CA . ARG A 1 234 ? 41.491 -2.674 -59.914 1.00 92.88 234 ARG A CA 1
ATOM 1901 C C . ARG A 1 234 ? 41.187 -1.588 -58.899 1.00 92.88 234 ARG A C 1
ATOM 1903 O O . ARG A 1 234 ? 42.083 -0.893 -58.429 1.00 92.88 234 ARG A O 1
ATOM 1910 N N . TYR A 1 235 ? 39.908 -1.455 -58.569 1.00 94.19 235 TYR A N 1
ATOM 1911 C CA . TYR A 1 235 ? 39.482 -0.695 -57.404 1.00 94.19 235 TYR A CA 1
ATOM 1912 C C . TYR A 1 235 ? 38.862 -1.606 -56.345 1.00 94.19 235 TYR A C 1
ATOM 1914 O O . TYR A 1 235 ? 38.303 -2.666 -56.645 1.00 94.19 235 TYR A O 1
ATOM 1922 N N . HIS A 1 236 ? 38.988 -1.173 -55.096 1.00 93.38 236 HIS A N 1
ATOM 1923 C CA . HIS A 1 236 ? 38.662 -1.937 -53.903 1.00 93.38 236 HIS A CA 1
ATOM 1924 C C . HIS A 1 236 ? 37.724 -1.149 -52.984 1.00 93.38 236 HIS A C 1
ATOM 1926 O O . HIS A 1 236 ? 37.742 0.084 -52.960 1.00 93.38 236 HIS A O 1
ATOM 1932 N N . THR A 1 237 ? 36.967 -1.868 -52.153 1.00 92.12 237 THR A N 1
ATOM 1933 C CA . THR A 1 237 ? 36.318 -1.306 -50.960 1.00 92.12 237 THR A CA 1
ATOM 1934 C C . THR A 1 237 ? 37.261 -1.335 -49.759 1.00 92.12 237 THR A C 1
ATOM 1936 O O . THR A 1 237 ? 38.152 -2.178 -49.691 1.00 92.12 237 THR A O 1
ATOM 1939 N N . TYR A 1 238 ? 37.027 -0.466 -48.766 1.00 88.69 238 TYR A N 1
ATOM 1940 C CA . TYR A 1 238 ? 37.851 -0.343 -47.548 1.00 88.69 238 TYR A CA 1
ATOM 1941 C C . TYR A 1 238 ? 38.092 -1.664 -46.792 1.00 88.69 238 TYR A C 1
ATOM 1943 O O . TYR A 1 238 ? 39.126 -1.830 -46.155 1.00 88.69 238 TYR A O 1
ATOM 1951 N N . SER A 1 239 ? 37.157 -2.615 -46.856 1.00 87.38 239 SER A N 1
ATOM 1952 C CA . SER A 1 239 ? 37.259 -3.914 -46.177 1.00 87.38 239 SER A CA 1
ATOM 1953 C C . SER A 1 239 ? 38.003 -4.992 -46.978 1.00 87.38 239 SER A C 1
ATOM 1955 O O . SER A 1 239 ? 37.965 -6.158 -46.596 1.00 87.38 239 SER A O 1
ATOM 1957 N N . CYS A 1 240 ? 38.621 -4.653 -48.113 1.00 90.12 240 CYS A N 1
ATOM 1958 C CA . CYS A 1 240 ? 39.325 -5.623 -48.948 1.00 90.12 240 CYS A CA 1
ATOM 1959 C C . CYS A 1 240 ? 40.630 -6.103 -48.298 1.00 90.12 240 CYS A C 1
ATOM 1961 O O . CYS A 1 240 ? 41.476 -5.295 -47.934 1.00 90.12 240 CYS A O 1
ATOM 1963 N N . GLU A 1 241 ? 40.840 -7.418 -48.237 1.00 88.12 241 GLU A N 1
ATOM 1964 C CA . GLU A 1 241 ? 42.071 -8.023 -47.699 1.00 88.12 241 GLU A CA 1
ATOM 1965 C C . GLU A 1 241 ? 43.328 -7.712 -48.531 1.00 88.12 241 GLU A C 1
ATOM 1967 O O . GLU A 1 241 ? 44.443 -7.833 -48.033 1.00 88.12 241 GLU A O 1
ATOM 1972 N N . GLU A 1 242 ? 43.162 -7.309 -49.796 1.00 83.44 242 GLU A N 1
ATOM 1973 C CA . GLU A 1 242 ? 44.265 -6.907 -50.681 1.00 83.44 242 GLU A CA 1
ATOM 1974 C C . GLU A 1 242 ? 44.695 -5.449 -50.484 1.00 83.44 242 GLU A C 1
ATOM 1976 O O . GLU A 1 242 ? 45.685 -5.028 -51.078 1.00 83.44 242 GLU A O 1
ATOM 1981 N N . LEU A 1 243 ? 43.992 -4.676 -49.645 1.00 83.81 243 LEU A N 1
ATOM 1982 C CA . LEU A 1 243 ? 44.439 -3.342 -49.250 1.00 83.81 243 LEU A CA 1
ATOM 1983 C C . LEU A 1 243 ? 45.686 -3.462 -48.374 1.00 83.81 243 LEU A C 1
ATOM 1985 O O . LEU A 1 243 ? 45.622 -3.573 -47.150 1.00 83.81 243 LEU A O 1
ATOM 1989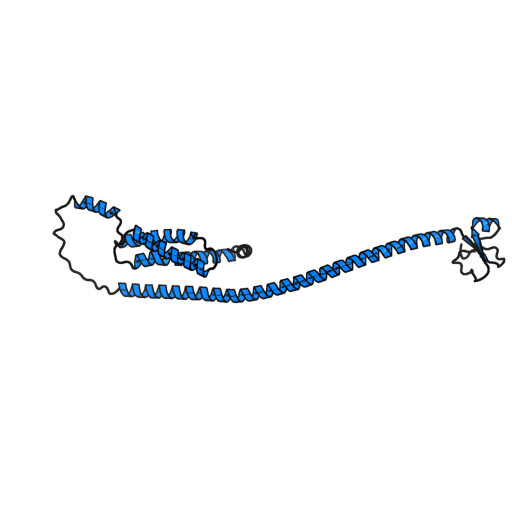 N N . ILE A 1 244 ? 46.842 -3.428 -49.024 1.00 75.75 244 ILE A N 1
ATOM 1990 C CA . ILE A 1 244 ? 48.140 -3.335 -48.366 1.00 75.75 244 ILE A CA 1
ATOM 1991 C C . ILE A 1 244 ? 48.395 -1.858 -48.039 1.00 75.75 244 ILE A C 1
ATOM 1993 O O . ILE A 1 244 ? 48.045 -0.961 -48.804 1.00 75.75 244 ILE A O 1
ATOM 1997 N N . SER A 1 245 ? 49.006 -1.586 -46.886 1.00 64.25 245 SER A N 1
ATOM 1998 C CA . SER A 1 245 ? 49.400 -0.236 -46.476 1.00 64.25 245 SER A CA 1
ATOM 1999 C C . SER A 1 245 ? 50.444 0.351 -47.444 1.00 64.25 245 SER A C 1
ATOM 2001 O O . SER A 1 245 ? 51.635 0.068 -47.309 1.00 64.25 245 SER A O 1
ATOM 2003 N N . GLY A 1 246 ? 49.990 1.155 -48.410 1.00 76.12 246 GLY A N 1
ATOM 2004 C CA . GLY A 1 246 ? 50.790 1.847 -49.430 1.00 76.12 246 GLY A CA 1
ATOM 2005 C C . GLY A 1 246 ? 50.132 3.160 -49.884 1.00 76.12 246 GLY A C 1
ATOM 2006 O O . GLY A 1 246 ? 49.187 3.628 -49.246 1.00 76.12 246 GLY A O 1
ATOM 2007 N N . SER A 1 247 ? 50.627 3.783 -50.960 1.00 86.06 247 SER A N 1
ATOM 2008 C CA . SER A 1 247 ? 49.950 4.922 -51.600 1.00 86.06 247 SER A CA 1
ATOM 2009 C C . SER A 1 247 ? 48.642 4.458 -52.241 1.00 86.06 247 SER A C 1
ATOM 2011 O O . SER A 1 247 ? 48.593 3.425 -52.907 1.00 86.06 247 SER A O 1
ATOM 2013 N N . TYR A 1 248 ? 47.575 5.226 -52.036 1.00 90.56 248 TYR A N 1
ATOM 2014 C CA . TYR A 1 248 ? 46.278 4.963 -52.642 1.00 90.56 248 TYR A CA 1
ATOM 2015 C C . TYR A 1 248 ? 45.584 6.265 -53.032 1.00 90.56 248 TYR A C 1
ATOM 2017 O O . TYR A 1 248 ? 45.802 7.318 -52.426 1.00 90.56 248 TYR A O 1
ATOM 2025 N N . TRP A 1 249 ? 44.694 6.168 -54.013 1.00 91.75 249 TRP A N 1
ATOM 2026 C CA . TRP A 1 249 ? 43.754 7.225 -54.371 1.00 91.75 249 TRP A CA 1
ATOM 2027 C C . TRP A 1 249 ? 42.329 6.758 -54.116 1.00 91.75 249 TRP A C 1
ATOM 2029 O O . TRP A 1 249 ? 42.036 5.564 -54.160 1.00 91.75 249 TRP A O 1
ATOM 2039 N N . ILE A 1 250 ? 41.437 7.708 -53.850 1.00 93.94 250 ILE A N 1
ATOM 2040 C CA . ILE A 1 250 ? 40.006 7.442 -53.732 1.00 93.94 250 ILE A CA 1
ATOM 2041 C C . ILE A 1 250 ? 39.292 8.248 -54.808 1.00 93.94 250 ILE A C 1
ATOM 2043 O O . ILE A 1 250 ? 39.396 9.475 -54.841 1.00 93.94 250 ILE A O 1
ATOM 2047 N N . LEU A 1 251 ? 38.560 7.548 -55.668 1.00 95.12 251 LEU A N 1
ATOM 2048 C CA . LEU A 1 251 ? 37.632 8.126 -56.637 1.00 95.12 251 LEU A CA 1
ATOM 2049 C C . LEU A 1 251 ? 36.209 7.671 -56.310 1.00 95.12 251 LEU A C 1
ATOM 2051 O O . LEU A 1 251 ? 36.018 6.773 -55.489 1.00 95.12 251 LEU A O 1
ATOM 2055 N N . ASN A 1 252 ? 35.202 8.270 -56.949 1.00 96.06 252 ASN A N 1
ATOM 2056 C CA . ASN A 1 252 ? 33.917 7.582 -57.020 1.00 96.06 252 ASN A CA 1
ATOM 2057 C C . ASN A 1 252 ? 34.010 6.408 -58.014 1.00 96.06 252 ASN A C 1
ATOM 2059 O O . ASN A 1 252 ? 34.882 6.399 -58.890 1.00 96.06 252 ASN A O 1
ATOM 2063 N N . ILE A 1 253 ? 33.140 5.410 -57.857 1.00 95.38 253 ILE A N 1
ATOM 2064 C CA . ILE A 1 253 ? 33.151 4.203 -58.696 1.00 95.38 253 ILE A CA 1
ATOM 2065 C C . ILE A 1 253 ? 32.990 4.569 -60.175 1.00 95.38 253 ILE A C 1
ATOM 2067 O O . ILE A 1 253 ? 33.751 4.085 -61.008 1.00 95.38 253 ILE A O 1
ATOM 2071 N N . GLU A 1 254 ? 32.088 5.495 -60.504 1.00 95.69 254 GLU A N 1
ATOM 2072 C CA . GLU A 1 254 ? 31.816 5.866 -61.893 1.00 95.69 254 GLU A CA 1
ATOM 2073 C C . GLU A 1 254 ? 33.034 6.499 -62.585 1.00 95.69 254 GLU A C 1
ATOM 2075 O O . GLU A 1 254 ? 33.302 6.208 -63.750 1.00 95.69 254 GLU A O 1
ATOM 2080 N N . ALA A 1 255 ? 33.806 7.346 -61.894 1.00 96.81 255 ALA A N 1
ATOM 2081 C CA . ALA A 1 255 ? 35.034 7.905 -62.458 1.00 96.81 255 ALA A CA 1
ATOM 2082 C C . ALA A 1 255 ? 36.120 6.835 -62.604 1.00 96.81 255 ALA A C 1
ATOM 2084 O O . ALA A 1 255 ? 36.828 6.832 -63.608 1.00 96.81 255 ALA A O 1
ATOM 2085 N N . ALA A 1 256 ? 36.251 5.918 -61.639 1.00 95.44 256 ALA A N 1
ATOM 2086 C CA . ALA A 1 256 ? 37.207 4.818 -61.735 1.00 95.44 256 ALA A CA 1
ATOM 2087 C C . ALA A 1 256 ? 36.930 3.942 -62.971 1.00 95.44 256 ALA A C 1
ATOM 2089 O O . ALA A 1 256 ? 37.845 3.659 -63.747 1.00 95.44 256 ALA A O 1
ATOM 2090 N N . GLU A 1 257 ? 35.664 3.594 -63.208 1.00 95.25 257 GLU A N 1
ATOM 2091 C CA . GLU A 1 257 ? 35.231 2.858 -64.400 1.00 95.25 257 GLU A CA 1
ATOM 2092 C C . GLU A 1 257 ? 35.484 3.652 -65.693 1.00 95.25 257 GLU A C 1
ATOM 2094 O O . GLU A 1 257 ? 35.968 3.090 -66.677 1.00 95.25 257 GLU A O 1
ATOM 2099 N N . GLN A 1 258 ? 35.250 4.972 -65.698 1.00 96.38 258 GLN A N 1
ATOM 2100 C CA . GLN A 1 258 ? 35.577 5.844 -66.840 1.00 96.38 258 GLN A CA 1
ATOM 2101 C C . GLN A 1 258 ? 37.082 5.905 -67.143 1.00 96.38 258 GLN A C 1
ATOM 2103 O O . GLN A 1 258 ? 37.462 6.040 -68.307 1.00 96.38 258 GLN A O 1
ATOM 2108 N N . PHE A 1 259 ? 37.943 5.765 -66.132 1.00 94.50 259 PHE A N 1
ATOM 2109 C CA . PHE A 1 259 ? 39.394 5.627 -66.308 1.00 94.50 259 PHE A CA 1
ATOM 2110 C C . PHE A 1 259 ? 39.827 4.216 -66.748 1.00 94.50 259 PHE A C 1
ATOM 2112 O O . PHE A 1 259 ? 41.017 3.977 -66.958 1.00 94.50 259 PHE A O 1
ATOM 2119 N N . GLY A 1 260 ? 38.883 3.286 -66.932 1.00 95.31 260 GLY A N 1
ATOM 2120 C CA . GLY A 1 260 ? 39.150 1.919 -67.379 1.00 95.31 260 GLY A CA 1
ATOM 2121 C C . GLY A 1 260 ? 39.647 0.989 -66.271 1.00 95.31 260 GLY A C 1
ATOM 2122 O O . GLY A 1 260 ? 40.353 0.021 -66.569 1.00 95.31 260 GLY A O 1
ATOM 2123 N N . LEU A 1 261 ? 39.320 1.293 -65.011 1.00 95.50 261 LEU A N 1
ATOM 2124 C CA . LEU A 1 261 ? 39.559 0.423 -63.858 1.00 95.50 261 LEU A CA 1
ATOM 2125 C C . LEU A 1 261 ? 38.375 -0.534 -63.661 1.00 95.50 261 LEU A C 1
ATOM 2127 O O . LEU A 1 261 ? 37.241 -0.211 -64.006 1.00 95.50 261 LEU A O 1
ATOM 2131 N N . TYR A 1 262 ? 38.635 -1.704 -63.081 1.00 95.00 262 TYR A N 1
ATOM 2132 C CA . TYR A 1 262 ? 37.638 -2.766 -62.901 1.00 95.00 262 TYR A CA 1
ATOM 2133 C C . TYR A 1 262 ? 37.455 -3.126 -61.420 1.00 95.00 262 TYR A C 1
ATOM 2135 O O . TYR A 1 262 ? 38.415 -3.038 -60.652 1.00 95.00 262 TYR A O 1
ATOM 2143 N N . PRO A 1 263 ? 36.270 -3.597 -60.995 1.00 94.75 263 PRO A N 1
ATOM 2144 C CA . PRO A 1 263 ? 36.068 -4.021 -59.614 1.00 94.75 263 PRO A CA 1
ATOM 2145 C C . PRO A 1 263 ? 37.008 -5.173 -59.235 1.00 94.75 263 PRO A C 1
ATOM 2147 O O . PRO A 1 263 ? 37.271 -6.095 -60.022 1.00 94.75 263 PRO A O 1
ATOM 2150 N N . CYS A 1 264 ? 37.526 -5.137 -58.009 1.00 93.12 264 CYS A N 1
ATOM 2151 C CA . CYS A 1 264 ? 38.241 -6.269 -57.435 1.00 93.12 264 CYS A CA 1
ATOM 2152 C C . CYS A 1 264 ? 37.262 -7.432 -57.159 1.00 93.12 264 CYS A C 1
ATOM 2154 O O . CYS A 1 264 ? 36.293 -7.245 -56.426 1.00 93.12 264 CYS A O 1
ATOM 2156 N N . PRO A 1 265 ? 37.532 -8.658 -57.654 1.00 90.62 265 PRO A N 1
ATOM 2157 C CA . PRO A 1 265 ? 36.625 -9.804 -57.524 1.00 90.62 265 PRO A CA 1
ATOM 2158 C C . PRO A 1 265 ? 36.516 -10.361 -56.096 1.00 90.62 265 PRO A C 1
ATOM 2160 O O . PRO A 1 265 ? 35.765 -11.303 -55.863 1.00 90.62 265 PRO A O 1
ATOM 2163 N N . LYS A 1 266 ? 37.316 -9.849 -55.151 1.00 90.94 266 LYS A N 1
ATOM 2164 C CA . LYS A 1 266 ? 37.293 -10.280 -53.748 1.00 90.94 266 LYS A CA 1
ATOM 2165 C C . LYS A 1 266 ? 36.419 -9.399 -52.859 1.00 90.94 266 LYS A C 1
ATOM 2167 O O . LYS A 1 266 ? 36.013 -9.855 -51.795 1.00 90.94 266 LYS A O 1
ATOM 2172 N N . CYS A 1 267 ? 36.179 -8.141 -53.231 1.00 89.88 267 CYS A N 1
ATOM 2173 C CA . CYS A 1 267 ? 35.527 -7.162 -52.353 1.00 89.88 267 CYS A CA 1
ATOM 2174 C C . CYS A 1 267 ? 34.374 -6.379 -52.999 1.00 89.88 267 CYS A C 1
ATOM 2176 O O . CYS A 1 267 ? 33.823 -5.494 -52.337 1.00 89.88 267 CYS A O 1
ATOM 2178 N N . HIS A 1 268 ? 34.012 -6.733 -54.236 1.00 86.69 268 HIS A N 1
ATOM 2179 C CA . HIS A 1 268 ? 32.845 -6.271 -54.988 1.00 86.69 268 HIS A CA 1
ATOM 2180 C C . HIS A 1 268 ? 32.096 -7.462 -55.592 1.00 86.69 268 HIS A C 1
ATOM 2182 O O . HIS A 1 268 ? 32.756 -8.489 -55.875 1.00 86.69 268 HIS A O 1
#